Protein AF-A0A0S7WFP8-F1 (afdb_monomer_lite)

Radius of gyration: 19.01 Å; chains: 1; bounding box: 48×44×51 Å

Sequence (215 aa):
SHGGGEHRHRIIVAKDSAIRSPTDLVGSRLAVKKGTSTYGGLLAWARSVHLDLSKVKVTEMRPEDMGDALISGAVDAIVASEPTPSVVEQRGGRQLATLGGLDNNYPILLVARNEFIAAHPEVATAFLRAMRRAAQFIQEHPEQAAEVVAAKTGLSTDVATRAMAHHYYSLQLDETTRASLDGIADFLVAQDMLDAVPDFSRLIDDSFLRHGSNS

Structure (mmCIF, N/CA/C/O backbone):
data_AF-A0A0S7WFP8-F1
#
_entry.id   AF-A0A0S7WFP8-F1
#
loop_
_atom_site.group_PDB
_atom_site.id
_atom_site.type_symbol
_atom_site.label_atom_id
_atom_site.label_alt_id
_atom_site.label_comp_id
_atom_site.label_asym_id
_atom_site.label_entity_id
_atom_site.label_seq_id
_atom_site.pdbx_PDB_ins_code
_atom_site.Cartn_x
_atom_site.Cartn_y
_atom_site.Cartn_z
_atom_site.occupancy
_atom_site.B_iso_or_equiv
_atom_site.auth_seq_id
_atom_site.auth_comp_id
_atom_site.auth_asym_id
_atom_site.auth_atom_id
_atom_site.pdbx_PDB_model_num
ATOM 1 N N . SER A 1 1 ? 11.099 -1.468 -9.178 1.00 87.50 1 SER A N 1
ATOM 2 C CA . SER A 1 1 ? 9.968 -0.673 -8.671 1.00 87.50 1 SER A CA 1
ATOM 3 C C . SER A 1 1 ? 9.938 0.675 -9.376 1.00 87.50 1 SER A C 1
ATOM 5 O O . SER A 1 1 ? 11.002 1.172 -9.731 1.00 87.50 1 SER A O 1
ATOM 7 N N . HIS A 1 2 ? 8.758 1.241 -9.629 1.00 90.44 2 HIS A N 1
ATOM 8 C CA . HIS A 1 2 ? 8.609 2.626 -10.107 1.00 90.44 2 HIS A CA 1
ATOM 9 C C . HIS A 1 2 ? 7.967 3.559 -9.064 1.00 90.44 2 HIS A C 1
ATOM 11 O O . HIS A 1 2 ? 7.700 4.730 -9.343 1.00 90.44 2 HIS A O 1
ATOM 17 N N . GLY A 1 3 ? 7.681 3.034 -7.876 1.00 91.88 3 GLY A N 1
ATOM 18 C CA . GLY A 1 3 ? 7.057 3.765 -6.788 1.00 91.88 3 GLY A CA 1
ATOM 19 C C . GLY A 1 3 ? 6.596 2.825 -5.686 1.00 91.88 3 GLY A C 1
ATOM 20 O O . GLY A 1 3 ? 6.731 1.610 -5.786 1.00 91.88 3 GLY A O 1
ATOM 21 N N . GLY A 1 4 ? 6.030 3.383 -4.635 1.00 92.88 4 GLY A N 1
ATOM 22 C CA . GLY A 1 4 ? 5.577 2.641 -3.464 1.00 92.88 4 GLY A CA 1
ATOM 23 C C . GLY A 1 4 ? 5.288 3.623 -2.346 1.00 92.88 4 GLY A C 1
ATOM 24 O O . GLY A 1 4 ? 5.063 4.797 -2.620 1.00 92.88 4 GLY A O 1
ATOM 25 N N . GLY A 1 5 ? 5.298 3.176 -1.100 1.00 94.06 5 GLY A N 1
ATOM 26 C CA . GLY A 1 5 ? 5.171 4.066 0.049 1.00 94.06 5 GLY A CA 1
ATOM 27 C C . GLY A 1 5 ? 4.760 3.304 1.292 1.00 94.06 5 GLY A C 1
ATOM 28 O O . GLY A 1 5 ? 3.686 2.714 1.326 1.00 94.06 5 GLY A O 1
ATOM 29 N N . GLU A 1 6 ? 5.582 3.349 2.334 1.00 93.12 6 GLU A N 1
ATOM 30 C CA . GLU A 1 6 ? 5.307 2.646 3.593 1.00 93.12 6 GLU A CA 1
ATOM 31 C C . GLU A 1 6 ? 4.008 3.117 4.256 1.00 93.12 6 GLU A C 1
ATOM 33 O O . GLU A 1 6 ? 3.268 2.330 4.838 1.00 93.12 6 GLU A O 1
ATOM 38 N N . HIS A 1 7 ? 3.676 4.400 4.109 1.00 95.62 7 HIS A N 1
ATOM 39 C CA . HIS A 1 7 ? 2.513 5.007 4.757 1.00 95.62 7 HIS A CA 1
ATOM 40 C C . HIS A 1 7 ? 1.255 5.045 3.884 1.00 95.62 7 HIS A C 1
ATOM 42 O O . HIS A 1 7 ? 0.246 5.609 4.303 1.00 95.62 7 HIS A O 1
ATOM 48 N N . ARG A 1 8 ? 1.278 4.451 2.683 1.00 95.75 8 ARG A N 1
ATOM 49 C CA . ARG A 1 8 ? 0.131 4.493 1.760 1.00 95.75 8 ARG A CA 1
ATOM 50 C C . ARG A 1 8 ? -1.014 3.568 2.160 1.00 95.75 8 ARG A C 1
ATOM 52 O O . ARG A 1 8 ? -2.135 3.750 1.697 1.00 95.75 8 ARG A O 1
ATOM 59 N N . HIS A 1 9 ? -0.728 2.543 2.961 1.00 97.88 9 HIS A N 1
ATOM 60 C CA . HIS A 1 9 ? -1.729 1.632 3.499 1.00 97.88 9 HIS A CA 1
ATOM 61 C C . HIS A 1 9 ? -2.078 2.068 4.916 1.00 97.88 9 HIS A C 1
ATOM 63 O O . HIS A 1 9 ? -1.192 2.216 5.761 1.00 97.88 9 HIS A O 1
ATOM 69 N N . ARG A 1 10 ? -3.361 2.316 5.175 1.00 98.31 10 ARG A N 1
ATOM 70 C CA . ARG A 1 10 ? -3.801 2.992 6.398 1.00 98.31 10 ARG A CA 1
ATOM 71 C C . ARG A 1 10 ? -5.067 2.372 6.962 1.00 98.31 10 ARG A C 1
ATOM 73 O O . ARG A 1 10 ? -5.909 1.872 6.214 1.00 98.31 10 ARG A O 1
ATOM 80 N N . ILE A 1 11 ? -5.183 2.436 8.286 1.00 98.75 11 ILE A N 1
ATOM 81 C CA . ILE A 1 11 ? -6.396 2.098 9.028 1.00 98.75 11 ILE A CA 1
ATOM 82 C C . ILE A 1 11 ? -7.129 3.400 9.324 1.00 98.75 11 ILE A C 1
ATOM 84 O O . ILE A 1 11 ? -6.588 4.268 10.015 1.00 98.75 11 ILE A O 1
ATOM 88 N N . ILE A 1 12 ? -8.348 3.534 8.812 1.00 98.75 12 ILE A N 1
ATOM 89 C CA . ILE A 1 12 ? -9.192 4.718 8.994 1.00 98.75 12 ILE A CA 1
ATOM 90 C C . ILE A 1 12 ? -10.425 4.335 9.812 1.00 98.75 12 ILE A C 1
ATOM 92 O O . ILE A 1 12 ? -11.035 3.291 9.584 1.00 98.75 12 ILE A O 1
ATOM 96 N N . VAL A 1 13 ? -10.795 5.192 10.757 1.00 98.75 13 VAL A N 1
ATOM 97 C CA . VAL A 1 13 ? -12.014 5.094 11.572 1.00 98.75 13 VAL A CA 1
ATOM 98 C C . VAL A 1 13 ? -12.888 6.328 11.349 1.00 98.75 13 VAL A C 1
ATOM 100 O O . VAL A 1 13 ? -12.424 7.337 10.814 1.00 98.75 13 VAL A O 1
ATOM 103 N N . ALA A 1 14 ? -14.157 6.281 11.753 1.00 96.94 14 ALA A N 1
ATOM 104 C CA . ALA A 1 14 ? -15.009 7.469 11.728 1.00 96.94 14 ALA A CA 1
ATOM 105 C C . ALA A 1 14 ? -14.438 8.589 12.627 1.00 96.94 14 ALA A C 1
ATOM 107 O O . ALA A 1 14 ? -13.789 8.303 13.641 1.00 96.94 14 ALA A O 1
ATOM 108 N N . LYS A 1 15 ? -14.709 9.858 12.283 1.00 93.88 15 LYS A N 1
ATOM 109 C CA . LYS A 1 15 ? -14.205 11.060 12.984 1.00 93.88 15 LYS A CA 1
ATOM 110 C C . LYS A 1 15 ? -14.260 10.933 14.507 1.00 93.88 15 LYS A C 1
ATOM 112 O O . LYS A 1 15 ? -13.240 11.012 15.203 1.00 93.88 15 LYS A O 1
ATOM 117 N N . ASP A 1 16 ? -15.469 10.652 14.980 1.00 93.12 16 ASP A N 1
ATOM 118 C CA . ASP A 1 16 ? -15.856 10.650 16.387 1.00 93.12 16 ASP A CA 1
ATOM 119 C C . ASP A 1 16 ? -15.823 9.239 16.987 1.00 93.12 16 ASP A C 1
ATOM 121 O O . ASP A 1 16 ? -16.318 9.012 18.087 1.00 93.12 16 ASP A O 1
ATOM 125 N N . SER A 1 17 ? -15.198 8.283 16.287 1.00 97.19 17 SER A N 1
ATOM 126 C CA . SER A 1 17 ? -15.031 6.920 16.785 1.00 97.19 17 SER A CA 1
ATOM 127 C C . SER A 1 17 ? -14.308 6.908 18.135 1.00 97.19 17 SER A C 1
ATOM 129 O O . SER A 1 17 ? -13.321 7.631 18.347 1.00 97.19 17 SER A O 1
ATOM 131 N N . ALA A 1 18 ? -14.789 6.045 19.030 1.00 97.12 18 ALA A N 1
ATOM 132 C CA . ALA A 1 18 ? -14.145 5.737 20.302 1.00 97.12 18 ALA A CA 1
ATOM 133 C C . ALA A 1 18 ? -12.847 4.926 20.124 1.00 97.12 18 ALA A C 1
ATOM 135 O O . ALA A 1 18 ? -12.047 4.866 21.049 1.00 97.12 18 ALA A O 1
ATOM 136 N N . ILE A 1 19 ? -12.602 4.360 18.936 1.00 98.56 19 ILE A N 1
ATOM 137 C CA . ILE A 1 19 ? -11.377 3.621 18.609 1.00 98.56 19 ILE A CA 1
ATOM 138 C C . ILE A 1 19 ? -10.220 4.620 18.474 1.00 98.56 19 ILE A C 1
ATOM 140 O O . ILE A 1 19 ? -10.189 5.456 17.555 1.00 98.56 19 ILE A O 1
ATOM 144 N N . ARG A 1 20 ? -9.270 4.562 19.410 1.00 97.94 20 ARG A N 1
ATOM 145 C CA . ARG A 1 20 ? -8.113 5.473 19.491 1.00 97.94 20 ARG A CA 1
ATOM 146 C C . ARG A 1 20 ? -6.778 4.735 19.507 1.00 97.94 20 ARG A C 1
ATOM 148 O O . ARG A 1 20 ? -5.752 5.366 19.283 1.00 97.94 20 ARG A O 1
ATOM 155 N N . SER A 1 21 ? -6.795 3.425 19.715 1.00 97.75 21 SER A N 1
ATOM 156 C CA . SER A 1 21 ? -5.618 2.567 19.793 1.00 97.75 21 SER A CA 1
ATOM 157 C C . SER A 1 21 ? -5.847 1.219 19.089 1.00 97.75 21 SER A C 1
ATOM 159 O O . SER A 1 21 ? -6.995 0.854 18.821 1.00 97.75 21 SER A O 1
ATOM 161 N N . PRO A 1 22 ? -4.782 0.444 18.799 1.00 97.44 22 PRO A N 1
ATOM 162 C CA . PRO A 1 22 ? -4.919 -0.895 18.224 1.00 97.44 22 PRO A CA 1
ATOM 163 C C . PRO A 1 22 ? -5.794 -1.833 19.063 1.00 97.44 22 PRO A C 1
ATOM 165 O O . PRO A 1 22 ? -6.571 -2.603 18.507 1.00 97.44 22 PRO A O 1
ATOM 168 N N . THR A 1 23 ? -5.715 -1.751 20.394 1.00 97.38 23 THR A N 1
ATOM 169 C CA . THR A 1 23 ? -6.495 -2.603 21.305 1.00 97.38 23 THR A CA 1
ATOM 170 C C . THR A 1 23 ? -7.998 -2.356 21.214 1.00 97.38 23 THR A C 1
ATOM 172 O O . THR A 1 23 ? -8.772 -3.292 21.400 1.00 97.38 23 THR A O 1
ATOM 175 N N . ASP A 1 24 ? -8.421 -1.143 20.846 1.00 98.44 24 ASP A N 1
ATOM 176 C CA . ASP A 1 24 ? -9.842 -0.802 20.682 1.00 98.44 24 ASP A CA 1
ATOM 177 C C . ASP A 1 24 ? -10.472 -1.472 19.445 1.00 98.44 24 ASP A C 1
ATOM 179 O O . ASP A 1 24 ? -11.692 -1.482 19.281 1.00 98.44 24 ASP A O 1
ATOM 183 N N . LEU A 1 25 ? -9.661 -2.060 18.556 1.00 98.50 25 LEU A N 1
ATOM 184 C CA . LEU A 1 25 ? -10.164 -2.834 17.419 1.00 98.50 25 LEU A CA 1
ATOM 185 C C . LEU A 1 25 ? -10.735 -4.195 17.841 1.00 98.50 25 LEU A C 1
ATOM 187 O O . LEU A 1 25 ? -11.491 -4.795 17.077 1.00 98.50 25 LEU A O 1
ATOM 191 N N . VAL A 1 26 ? -10.416 -4.689 19.040 1.00 98.38 26 VAL A N 1
ATOM 192 C CA . VAL A 1 26 ? -10.965 -5.950 19.557 1.00 98.38 26 VAL A CA 1
ATOM 193 C C . VAL A 1 26 ? -12.494 -5.861 19.636 1.00 98.38 26 VAL A C 1
ATOM 195 O O . VAL A 1 26 ? -13.054 -4.962 20.253 1.00 98.38 26 VAL A O 1
ATOM 198 N N . GLY A 1 27 ? -13.183 -6.799 18.987 1.00 98.00 27 GLY A N 1
ATOM 199 C CA . GLY A 1 27 ? -14.643 -6.846 18.868 1.00 98.00 27 GLY A CA 1
ATOM 200 C C . GLY A 1 27 ? -15.236 -5.954 17.769 1.00 98.00 27 GLY A C 1
ATOM 201 O O . GLY A 1 27 ? -16.398 -6.158 17.399 1.00 98.00 27 GLY A O 1
ATOM 202 N N . SER A 1 28 ? -14.449 -5.024 17.218 1.00 98.44 28 SER A N 1
ATOM 203 C CA . SER A 1 28 ? -14.863 -4.084 16.171 1.00 98.44 28 SER A CA 1
ATOM 204 C C . SER A 1 28 ? -14.982 -4.756 14.798 1.00 98.44 28 SER A C 1
ATOM 206 O O . SER A 1 28 ? -14.351 -5.783 14.528 1.00 98.44 28 SER A O 1
ATOM 208 N N . ARG A 1 29 ? -15.796 -4.176 13.910 1.00 98.62 29 ARG A N 1
ATOM 209 C CA . ARG A 1 29 ? -15.948 -4.578 12.503 1.00 98.62 29 ARG A CA 1
ATOM 210 C C . ARG A 1 29 ? -14.934 -3.831 11.649 1.00 98.62 29 ARG A C 1
ATOM 212 O O . ARG A 1 29 ? -14.985 -2.606 11.561 1.00 98.62 29 ARG A O 1
ATOM 219 N N . LEU A 1 30 ? -14.038 -4.563 11.004 1.00 98.75 30 LEU A N 1
ATOM 220 C CA . LEU A 1 30 ? -12.949 -4.002 10.211 1.00 98.75 30 LEU A CA 1
ATOM 221 C C . LEU A 1 30 ? -13.063 -4.471 8.757 1.00 98.75 30 LEU A C 1
ATOM 223 O O . LEU A 1 30 ? -13.005 -5.668 8.490 1.00 98.75 30 LEU A O 1
ATOM 227 N N . ALA A 1 31 ? -13.228 -3.542 7.817 1.00 98.62 31 ALA A N 1
ATOM 228 C CA . ALA A 1 31 ? -13.278 -3.852 6.389 1.00 98.62 31 ALA A CA 1
ATOM 229 C C . ALA A 1 31 ? -11.884 -3.838 5.755 1.00 98.62 31 ALA A C 1
ATOM 231 O O . ALA A 1 31 ? -11.107 -2.909 5.967 1.00 98.62 31 ALA A O 1
ATOM 232 N N . VAL A 1 32 ? -11.582 -4.832 4.923 1.00 98.56 32 VAL A N 1
ATOM 233 C CA . VAL A 1 32 ? -10.346 -4.894 4.125 1.00 98.56 32 VAL A CA 1
ATOM 234 C C . VAL A 1 32 ? -10.571 -5.762 2.885 1.00 98.56 32 VAL A C 1
ATOM 236 O O . VAL A 1 32 ? -11.364 -6.698 2.920 1.00 98.56 32 VAL A O 1
ATOM 239 N N . LYS A 1 33 ? -9.866 -5.502 1.780 1.00 97.38 33 LYS A N 1
ATOM 240 C CA . LYS A 1 33 ? -9.874 -6.399 0.614 1.00 97.38 33 LYS A CA 1
ATOM 241 C C . LYS A 1 33 ? -8.827 -7.498 0.802 1.00 97.38 33 LYS A C 1
ATOM 243 O O . LYS A 1 33 ? -7.630 -7.197 0.802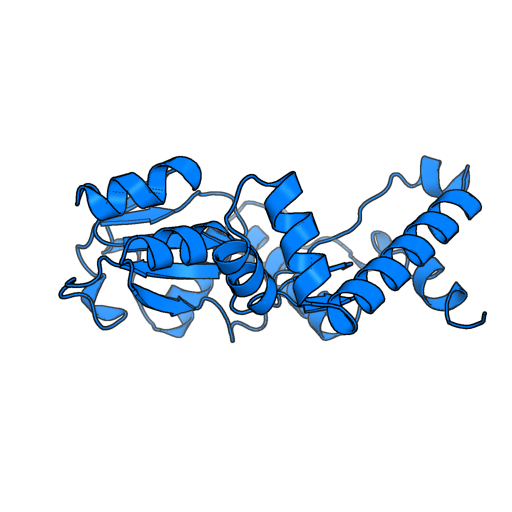 1.00 97.38 33 LYS A O 1
ATOM 248 N N . LYS A 1 34 ? -9.254 -8.754 0.949 1.00 91.62 34 LYS A N 1
ATOM 249 C CA . LYS A 1 34 ? -8.345 -9.905 1.095 1.00 91.62 34 LYS A CA 1
ATOM 250 C C . LYS A 1 34 ? -7.546 -10.153 -0.191 1.00 91.62 34 LYS A C 1
ATOM 252 O O . LYS A 1 34 ? -7.907 -9.670 -1.262 1.00 91.62 34 LYS A O 1
ATOM 257 N N . GLY A 1 35 ? -6.418 -10.854 -0.069 1.00 86.81 35 GLY A N 1
ATOM 258 C CA . GLY A 1 35 ? -5.527 -11.143 -1.203 1.00 86.81 35 GLY A CA 1
ATOM 259 C C . GLY A 1 35 ? -4.816 -9.914 -1.788 1.00 86.81 35 GLY A C 1
ATOM 260 O O . GLY A 1 35 ? -4.366 -9.948 -2.928 1.00 86.81 35 GLY A O 1
ATOM 261 N N . THR A 1 36 ? -4.734 -8.811 -1.038 1.00 91.00 36 THR A N 1
ATOM 262 C CA . THR A 1 36 ? -4.036 -7.583 -1.453 1.00 91.00 36 THR A CA 1
ATOM 263 C C . THR A 1 36 ? -2.824 -7.307 -0.571 1.00 91.00 36 THR A C 1
ATOM 265 O O . THR A 1 36 ? -2.759 -7.781 0.566 1.00 91.00 36 THR A O 1
ATOM 268 N N . SER A 1 37 ? -1.900 -6.465 -1.046 1.00 91.62 37 SER A N 1
ATOM 269 C CA . SER A 1 37 ? -0.788 -5.965 -0.226 1.00 91.62 37 SER A CA 1
ATOM 270 C C . SER A 1 37 ? -1.270 -5.269 1.052 1.00 91.62 37 SER A C 1
ATOM 272 O O . SER A 1 37 ? -0.645 -5.418 2.095 1.00 91.62 37 SER A O 1
ATOM 274 N N . THR A 1 38 ? -2.426 -4.595 1.011 1.00 95.62 38 THR A N 1
ATOM 275 C CA . THR A 1 38 ? -3.077 -4.012 2.194 1.00 95.62 38 THR A CA 1
ATOM 276 C C . THR A 1 38 ? -3.426 -5.070 3.240 1.00 95.62 38 THR A C 1
ATOM 278 O O . THR A 1 38 ? -3.216 -4.847 4.429 1.00 95.62 38 THR A O 1
ATOM 281 N N . TYR A 1 39 ? -3.961 -6.220 2.820 1.00 94.94 39 TYR A N 1
ATOM 282 C CA . TYR A 1 39 ? -4.299 -7.298 3.749 1.00 94.94 39 TYR A CA 1
ATOM 283 C C . TYR A 1 39 ? -3.043 -7.936 4.349 1.00 94.94 39 TYR A C 1
ATOM 285 O O . TYR A 1 39 ? -2.991 -8.153 5.556 1.00 94.94 39 TYR A O 1
ATOM 293 N N . GLY A 1 40 ? -2.000 -8.149 3.540 1.00 92.19 40 GLY A N 1
ATOM 294 C CA . GLY A 1 40 ? -0.702 -8.598 4.051 1.00 92.19 40 GLY A CA 1
ATOM 295 C C . GLY A 1 40 ? -0.095 -7.615 5.057 1.00 92.19 40 GLY A C 1
ATOM 296 O O . GLY A 1 40 ? 0.318 -8.015 6.145 1.00 92.19 40 GLY A O 1
ATOM 297 N N . GLY A 1 41 ? -0.148 -6.318 4.744 1.00 94.81 41 GLY A N 1
ATOM 298 C CA . GLY A 1 41 ? 0.261 -5.240 5.644 1.00 94.81 41 GLY A CA 1
ATOM 299 C C . GLY A 1 41 ? -0.536 -5.214 6.948 1.00 94.81 41 GLY A C 1
ATOM 300 O O . GLY A 1 41 ? 0.041 -5.001 8.008 1.00 94.81 41 GLY A O 1
ATOM 301 N N . LEU A 1 42 ? -1.843 -5.502 6.909 1.00 96.94 42 LEU A N 1
ATOM 302 C CA . LEU A 1 42 ? -2.681 -5.586 8.110 1.00 96.94 42 LEU A CA 1
ATOM 303 C C . LEU A 1 42 ? -2.242 -6.739 9.019 1.00 96.94 42 LEU A C 1
ATOM 305 O O . LEU A 1 42 ? -2.157 -6.563 10.232 1.00 96.94 42 LEU A O 1
ATOM 309 N N . LEU A 1 43 ? -1.951 -7.906 8.439 1.00 94.56 43 LEU A N 1
ATOM 310 C CA . 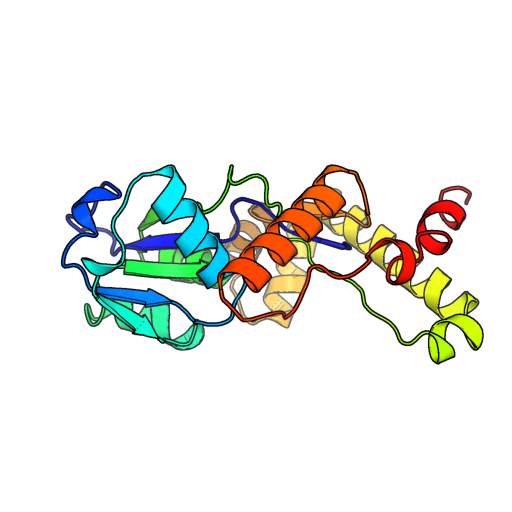LEU A 1 43 ? -1.471 -9.070 9.186 1.00 94.56 43 LEU A CA 1
ATOM 311 C C . LEU A 1 43 ? -0.094 -8.801 9.813 1.00 94.56 43 LEU A C 1
ATOM 313 O O . LEU A 1 43 ? 0.126 -9.138 10.976 1.00 94.56 43 LEU A O 1
ATOM 317 N N . ALA A 1 44 ? 0.817 -8.162 9.076 1.00 93.19 44 ALA A N 1
ATOM 318 C CA . ALA A 1 44 ? 2.131 -7.769 9.586 1.00 93.19 44 ALA A CA 1
ATOM 319 C C . ALA A 1 44 ? 2.036 -6.708 10.696 1.00 93.19 44 ALA A C 1
ATOM 321 O O . ALA A 1 44 ? 2.642 -6.875 11.754 1.00 93.19 44 ALA A O 1
ATOM 322 N N . TRP A 1 45 ? 1.219 -5.673 10.496 1.00 97.06 45 TRP A N 1
ATOM 323 C CA . TRP A 1 45 ? 0.969 -4.629 11.488 1.00 97.06 45 TRP A CA 1
ATOM 324 C C . TRP A 1 45 ? 0.353 -5.189 12.770 1.00 97.06 45 TRP A C 1
ATOM 326 O O . TRP A 1 45 ? 0.802 -4.869 13.864 1.00 97.06 45 TRP A O 1
ATOM 336 N N . ALA A 1 46 ? -0.641 -6.073 12.660 1.00 97.25 46 ALA A N 1
ATOM 337 C CA . ALA A 1 46 ? -1.262 -6.672 13.835 1.00 97.25 46 ALA A CA 1
ATOM 338 C C . ALA A 1 46 ? -0.258 -7.484 14.664 1.00 97.25 46 ALA A C 1
ATOM 340 O O . ALA A 1 46 ? -0.267 -7.393 15.890 1.00 97.25 46 ALA A O 1
ATOM 341 N N . ARG A 1 47 ? 0.652 -8.220 14.010 1.00 94.62 47 ARG A N 1
ATOM 342 C CA . ARG A 1 47 ? 1.749 -8.912 14.702 1.00 94.62 47 ARG A CA 1
ATOM 343 C C . ARG A 1 47 ? 2.688 -7.937 15.411 1.00 94.62 47 ARG A C 1
ATOM 345 O O . ARG A 1 47 ? 3.027 -8.194 16.563 1.00 94.62 47 ARG A O 1
ATOM 352 N N . SER A 1 48 ? 3.082 -6.839 14.760 1.00 95.56 48 SER A N 1
ATOM 353 C CA . SER A 1 48 ? 4.033 -5.876 15.339 1.00 95.56 48 SER A CA 1
ATOM 354 C C . SER A 1 48 ? 3.476 -5.134 16.556 1.00 95.56 48 SER A C 1
ATOM 356 O O . SER A 1 48 ? 4.239 -4.768 17.445 1.00 95.56 48 SER A O 1
ATOM 358 N N . VAL A 1 49 ? 2.152 -4.964 16.637 1.00 97.19 49 VAL A N 1
ATOM 359 C CA . VAL A 1 49 ? 1.470 -4.342 17.787 1.00 97.19 49 VAL A CA 1
ATOM 360 C C . VAL A 1 49 ? 0.812 -5.354 18.734 1.00 97.19 49 VAL A C 1
ATOM 362 O O . VAL A 1 49 ? 0.049 -4.962 19.615 1.00 97.19 49 VAL A O 1
ATOM 365 N N . HIS A 1 50 ? 1.085 -6.652 18.559 1.00 96.75 50 HIS A N 1
ATOM 366 C CA . HIS A 1 50 ? 0.510 -7.752 19.347 1.00 96.75 50 HIS A CA 1
ATOM 367 C C . HIS A 1 50 ? -1.034 -7.780 19.388 1.00 96.75 50 HIS A C 1
ATOM 369 O O . HIS A 1 50 ? -1.636 -8.223 20.369 1.00 96.75 50 HIS A O 1
ATOM 375 N N . LEU A 1 51 ? -1.691 -7.326 18.317 1.00 97.88 51 LEU A N 1
ATOM 376 C CA . LEU A 1 51 ? -3.140 -7.403 18.161 1.00 97.88 51 LEU A CA 1
ATOM 377 C C . LEU A 1 51 ? -3.557 -8.789 17.658 1.00 97.88 51 LEU A C 1
ATOM 379 O O . LEU A 1 51 ? -3.198 -9.216 16.561 1.00 97.88 51 LEU A O 1
ATOM 383 N N . ASP A 1 52 ? -4.400 -9.461 18.435 1.00 96.56 52 ASP A N 1
ATOM 384 C CA . ASP A 1 52 ? -5.043 -10.707 18.028 1.00 96.56 52 ASP A CA 1
ATOM 385 C C . ASP A 1 52 ? -6.213 -10.425 17.069 1.00 96.56 52 ASP A C 1
ATOM 387 O O . ASP A 1 52 ? -7.343 -10.157 17.489 1.00 96.56 52 ASP A O 1
ATOM 391 N N . LEU A 1 53 ? -5.938 -10.490 15.762 1.00 95.62 53 LEU A N 1
ATOM 392 C CA . LEU A 1 53 ? -6.943 -10.263 14.717 1.00 95.62 53 LEU A CA 1
ATOM 393 C C . LEU A 1 53 ? -8.096 -11.270 14.737 1.00 95.62 53 LEU A C 1
ATOM 395 O O . LEU A 1 53 ? -9.152 -10.955 14.193 1.00 95.62 53 LEU A O 1
ATOM 399 N N . SER A 1 54 ? -7.958 -12.434 15.385 1.00 96.62 54 SER A N 1
ATOM 400 C CA . SER A 1 54 ? -9.078 -13.378 15.526 1.00 96.62 54 SER A CA 1
ATOM 401 C C . SER A 1 54 ? -10.214 -12.811 16.385 1.00 96.62 54 SER A C 1
ATOM 403 O O . SER A 1 54 ? -11.366 -13.230 16.262 1.00 96.62 54 SER A O 1
ATOM 405 N N . LYS A 1 55 ? -9.909 -11.808 17.218 1.00 98.00 55 LYS A N 1
ATOM 406 C CA . LYS A 1 55 ? -10.886 -11.083 18.034 1.00 98.00 55 LYS A CA 1
ATOM 407 C C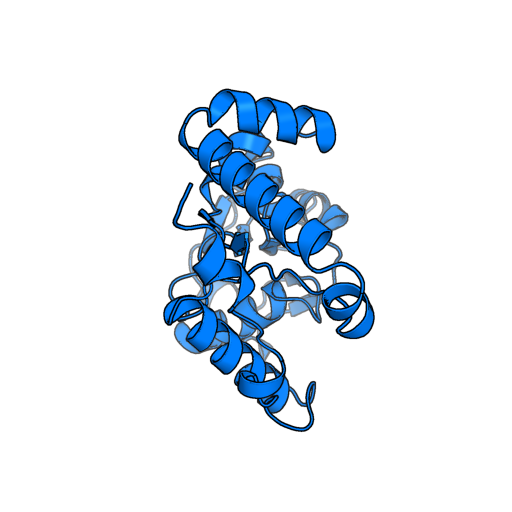 . LYS A 1 55 ? -11.478 -9.867 17.320 1.00 98.00 55 LYS A C 1
ATOM 409 O O . LYS A 1 55 ? -12.321 -9.190 17.901 1.00 98.00 55 LYS A O 1
ATOM 414 N N . VAL A 1 56 ? -11.062 -9.573 16.089 1.00 98.50 56 VAL A N 1
ATOM 415 C CA . VAL A 1 56 ? -11.598 -8.491 15.252 1.00 98.50 56 VAL A CA 1
ATOM 416 C C . VAL A 1 56 ? -12.525 -9.101 14.202 1.00 98.50 56 VAL A C 1
ATOM 418 O O . VAL A 1 56 ? -12.196 -10.103 13.567 1.00 98.50 56 VAL A O 1
ATOM 421 N N . LYS A 1 57 ? -13.698 -8.505 13.976 1.00 98.31 57 LYS A N 1
ATOM 422 C CA . LYS A 1 57 ? -14.642 -8.976 12.952 1.00 98.31 57 LYS A CA 1
ATOM 423 C C . LYS A 1 57 ? -14.205 -8.451 11.584 1.00 98.31 57 LYS A C 1
ATOM 425 O O . LYS A 1 57 ? -14.653 -7.391 11.152 1.00 98.31 57 LYS A O 1
ATOM 430 N N . VAL A 1 58 ? -13.294 -9.169 10.928 1.00 98.00 58 VAL A N 1
ATOM 431 C CA . VAL A 1 58 ? -12.753 -8.778 9.618 1.00 98.00 58 VAL A CA 1
ATOM 432 C C . VAL A 1 58 ? -13.729 -9.138 8.493 1.00 98.00 58 VAL A C 1
ATOM 434 O O . VAL A 1 58 ? -13.991 -10.316 8.243 1.00 98.00 58 VAL A O 1
ATOM 437 N N . THR A 1 59 ? -14.216 -8.126 7.776 1.00 95.94 59 THR A N 1
ATOM 438 C CA . THR A 1 59 ? -15.128 -8.264 6.632 1.00 95.94 59 THR A CA 1
ATOM 439 C C . THR A 1 59 ? -14.388 -7.984 5.331 1.00 95.94 59 THR A C 1
ATOM 441 O O . THR A 1 59 ? -13.697 -6.973 5.199 1.00 95.94 59 THR A O 1
ATOM 444 N N . GLU A 1 60 ? -14.550 -8.868 4.347 1.00 97.25 60 GLU A N 1
ATOM 445 C CA . GLU A 1 60 ? -14.030 -8.621 3.007 1.00 97.25 60 GLU A CA 1
ATOM 446 C C . GLU A 1 60 ? -14.883 -7.576 2.284 1.00 97.25 60 GLU A C 1
ATOM 448 O O . GLU A 1 60 ? -16.100 -7.719 2.184 1.00 97.25 60 GLU A O 1
ATOM 453 N N . MET A 1 61 ? -14.246 -6.514 1.796 1.00 98.25 61 MET A N 1
ATOM 454 C CA . MET A 1 61 ? -14.931 -5.398 1.146 1.00 98.25 61 MET A CA 1
ATOM 455 C C . MET A 1 61 ? -14.042 -4.782 0.073 1.00 98.25 61 MET A C 1
ATOM 457 O O . MET A 1 61 ? -12.815 -4.770 0.210 1.00 98.25 61 MET A O 1
ATOM 461 N N . ARG A 1 62 ? -14.643 -4.271 -1.002 1.00 97.38 62 ARG A N 1
ATOM 462 C CA . ARG A 1 62 ? -13.892 -3.570 -2.044 1.00 97.38 62 ARG A CA 1
ATOM 463 C C . ARG A 1 62 ? -13.634 -2.115 -1.623 1.00 97.38 62 ARG A C 1
ATOM 465 O O . ARG A 1 62 ? -14.485 -1.540 -0.949 1.00 97.38 62 ARG A O 1
ATOM 472 N N . PRO A 1 63 ? -12.481 -1.515 -1.975 1.00 96.12 63 PRO A N 1
ATOM 473 C CA . PRO A 1 63 ? -12.137 -0.155 -1.553 1.00 96.12 63 PRO A CA 1
ATOM 474 C C . PRO A 1 63 ? -13.190 0.903 -1.900 1.00 96.12 63 PRO A C 1
ATOM 476 O O . PRO A 1 63 ? -13.415 1.812 -1.105 1.00 96.12 63 PRO A O 1
ATOM 479 N N . GLU A 1 64 ? -13.863 0.758 -3.042 1.00 94.94 64 GLU A N 1
ATOM 480 C CA . GLU A 1 64 ? -14.937 1.647 -3.489 1.00 94.94 64 GLU A CA 1
ATOM 481 C C . GLU A 1 64 ? -16.128 1.706 -2.516 1.00 94.94 64 GLU A C 1
ATOM 483 O O . GLU A 1 64 ? -16.729 2.766 -2.365 1.00 94.94 64 GLU A O 1
ATOM 488 N N . ASP A 1 65 ? -16.404 0.621 -1.786 1.00 97.44 65 ASP A N 1
ATOM 489 C CA . ASP A 1 65 ? -17.530 0.522 -0.848 1.00 97.44 65 ASP A CA 1
ATOM 490 C C . ASP A 1 65 ? -17.142 0.931 0.588 1.00 97.44 65 ASP A C 1
ATOM 492 O O . ASP A 1 65 ? -17.995 1.239 1.425 1.00 97.44 65 ASP A O 1
ATOM 496 N N . MET A 1 66 ? -15.840 0.937 0.901 1.00 98.06 66 MET A N 1
ATOM 497 C CA . MET A 1 66 ? -15.326 1.101 2.268 1.00 98.06 66 MET A CA 1
ATOM 498 C C . MET A 1 66 ? -15.670 2.456 2.888 1.00 98.06 66 MET A C 1
ATOM 500 O O . MET A 1 66 ? -15.998 2.526 4.073 1.00 98.06 66 MET A O 1
ATOM 504 N N . GLY A 1 67 ? -15.595 3.535 2.105 1.00 95.69 67 GLY A N 1
ATOM 505 C CA . GLY A 1 67 ? -15.898 4.877 2.603 1.00 95.69 67 GLY A CA 1
ATOM 506 C C . GLY A 1 67 ? -17.353 5.012 3.045 1.00 95.69 67 GLY A C 1
ATOM 507 O O . GLY A 1 67 ? -17.620 5.496 4.145 1.00 95.69 67 GLY A O 1
ATOM 508 N N . ASP A 1 68 ? -18.284 4.529 2.222 1.00 95.81 68 ASP A N 1
ATOM 509 C CA . ASP A 1 68 ? -19.715 4.565 2.531 1.00 95.81 68 ASP A CA 1
ATOM 510 C C . ASP A 1 68 ? -20.054 3.655 3.710 1.00 95.81 68 ASP A C 1
ATOM 512 O O . ASP A 1 68 ? -20.774 4.078 4.615 1.00 95.81 68 ASP A O 1
ATOM 516 N N . ALA A 1 69 ? -19.468 2.455 3.762 1.00 97.81 69 ALA A N 1
ATOM 517 C CA . ALA A 1 69 ? -19.659 1.528 4.872 1.00 97.81 69 ALA A CA 1
ATOM 518 C C . ALA A 1 69 ? -19.156 2.086 6.214 1.00 97.81 69 ALA A C 1
ATOM 520 O O . ALA A 1 69 ? -19.771 1.836 7.255 1.00 97.81 69 ALA A O 1
ATOM 521 N N . LEU A 1 70 ? -18.053 2.843 6.212 1.00 97.94 70 LEU A N 1
ATOM 522 C CA . LEU A 1 70 ? -17.550 3.500 7.418 1.00 97.94 70 LEU A CA 1
ATOM 523 C C . LEU A 1 70 ? -18.484 4.628 7.867 1.00 97.94 70 LEU A C 1
ATOM 525 O O . LEU A 1 70 ? -18.804 4.739 9.048 1.00 97.94 70 LEU A O 1
ATOM 529 N N . ILE A 1 71 ? -18.940 5.458 6.926 1.00 93.62 71 ILE A N 1
ATOM 530 C CA . ILE A 1 71 ? -19.793 6.621 7.213 1.00 93.62 71 ILE A CA 1
ATOM 531 C C . ILE A 1 71 ? -21.186 6.196 7.673 1.00 93.62 71 ILE A C 1
ATOM 533 O O . ILE A 1 71 ? -21.744 6.814 8.577 1.00 93.62 71 ILE A O 1
ATOM 537 N N . SER A 1 72 ? -21.737 5.126 7.101 1.00 94.69 72 SER A N 1
ATOM 538 C CA . SER A 1 72 ? -23.028 4.578 7.521 1.00 94.69 72 SER A CA 1
ATOM 539 C C . SER A 1 72 ? -22.953 3.795 8.838 1.00 94.69 72 SER A C 1
ATOM 541 O O . SER A 1 72 ? -23.982 3.330 9.324 1.00 94.69 72 SER A O 1
ATOM 543 N N . GLY A 1 73 ? -21.751 3.566 9.381 1.00 95.62 73 GLY A N 1
ATOM 544 C CA . GLY A 1 73 ? -21.536 2.714 10.550 1.00 95.62 73 GLY A CA 1
ATOM 545 C C . GLY A 1 73 ? -21.779 1.223 10.286 1.00 95.62 73 GLY A C 1
ATOM 546 O O . GLY A 1 73 ? -22.041 0.467 11.225 1.00 95.62 73 GLY A O 1
ATOM 547 N N . ALA A 1 74 ? -21.713 0.768 9.029 1.00 97.56 74 ALA A N 1
ATOM 548 C CA . ALA A 1 74 ? -21.749 -0.658 8.692 1.00 97.56 74 ALA A CA 1
ATOM 549 C C . ALA A 1 74 ? -20.460 -1.378 9.129 1.00 97.56 74 ALA A C 1
ATOM 551 O O . ALA A 1 74 ? -20.502 -2.560 9.485 1.00 97.56 74 ALA A O 1
ATOM 552 N N . VAL A 1 75 ? -19.343 -0.648 9.175 1.00 98.56 75 VAL A N 1
ATOM 553 C CA . VAL A 1 75 ? -18.071 -1.065 9.776 1.00 98.56 75 VAL A CA 1
ATOM 554 C C . VAL A 1 75 ? -17.518 0.038 10.673 1.00 98.56 75 VAL A C 1
ATOM 556 O O . VAL A 1 75 ? -17.870 1.205 10.523 1.00 98.56 75 VAL A O 1
ATOM 559 N N . ASP A 1 76 ? -16.664 -0.338 11.620 1.00 98.62 76 ASP A N 1
ATOM 560 C CA . ASP A 1 76 ? -16.096 0.571 12.623 1.00 98.62 76 ASP A CA 1
ATOM 561 C C . ASP A 1 76 ? -14.711 1.099 12.200 1.00 98.62 76 ASP A C 1
ATOM 563 O O . ASP A 1 76 ? -14.286 2.181 12.618 1.00 98.62 76 ASP A O 1
ATOM 567 N N . ALA A 1 77 ? -14.021 0.342 11.341 1.00 98.81 77 ALA A N 1
ATOM 568 C CA . ALA A 1 77 ? -12.745 0.692 10.735 1.00 98.81 77 ALA A CA 1
ATOM 569 C C . ALA A 1 77 ? -12.638 0.133 9.307 1.00 98.81 77 ALA A C 1
ATOM 571 O O . ALA A 1 77 ? -13.232 -0.898 8.980 1.00 98.81 77 ALA A O 1
ATOM 572 N N . ILE A 1 78 ? -11.823 0.774 8.475 1.00 98.81 78 ILE A N 1
ATOM 573 C CA . ILE A 1 78 ? -11.420 0.266 7.159 1.00 98.81 78 ILE A CA 1
ATOM 574 C C . ILE A 1 78 ? -9.903 0.210 7.062 1.00 98.81 78 ILE A C 1
ATOM 576 O O . ILE A 1 78 ? -9.209 1.012 7.688 1.00 98.81 78 ILE A O 1
ATOM 580 N N . VAL A 1 79 ? -9.391 -0.699 6.240 1.00 98.69 79 VAL A N 1
ATOM 581 C CA . VAL A 1 79 ? -7.970 -0.796 5.910 1.00 98.69 79 VAL A CA 1
ATOM 582 C C . VAL A 1 79 ? -7.823 -0.779 4.400 1.00 98.69 79 VAL A C 1
ATOM 584 O O . VAL A 1 79 ? -8.279 -1.691 3.706 1.00 98.69 79 VAL A O 1
ATOM 587 N N . ALA A 1 80 ? -7.196 0.274 3.884 1.00 98.38 80 ALA A N 1
ATOM 588 C CA . ALA A 1 80 ? -7.100 0.513 2.450 1.00 98.38 80 ALA A CA 1
ATOM 589 C C . ALA A 1 80 ? -5.755 1.137 2.062 1.00 98.38 80 ALA A C 1
ATOM 591 O O . ALA A 1 80 ? -5.055 1.710 2.894 1.00 98.38 80 ALA A O 1
ATOM 592 N N . SER A 1 81 ? -5.408 1.017 0.781 1.00 97.50 81 SER A N 1
ATOM 593 C CA . SER A 1 81 ? -4.318 1.776 0.165 1.00 97.50 81 SER A CA 1
ATOM 594 C C . SER A 1 81 ? -4.853 3.083 -0.414 1.00 97.50 81 SER A C 1
ATOM 596 O O . SER A 1 81 ? -6.020 3.143 -0.824 1.00 97.50 81 SER A O 1
ATOM 598 N N . GLU A 1 82 ? -4.004 4.104 -0.496 1.00 96.75 82 GLU A N 1
ATOM 599 C CA . GLU A 1 82 ? -4.278 5.303 -1.287 1.00 96.75 82 GLU A CA 1
ATOM 600 C C . GLU A 1 82 ? -4.820 4.973 -2.687 1.00 96.75 82 GLU A C 1
ATOM 602 O O . GLU A 1 82 ? -4.342 4.029 -3.325 1.00 96.75 82 GLU A O 1
ATOM 607 N N . PRO A 1 83 ? -5.802 5.744 -3.189 1.00 96.50 83 PRO A N 1
ATOM 608 C CA . PRO A 1 83 ? -6.304 7.016 -2.644 1.00 96.50 83 PRO A CA 1
ATOM 609 C C . PRO A 1 83 ? -7.436 6.875 -1.608 1.00 96.50 83 PRO A C 1
ATOM 611 O O . PRO A 1 83 ? -7.949 7.878 -1.115 1.00 96.50 83 PRO A O 1
ATOM 614 N N . THR A 1 84 ? -7.868 5.649 -1.288 1.00 97.44 84 THR A N 1
ATOM 615 C CA . THR A 1 84 ? -9.087 5.416 -0.488 1.00 97.44 84 THR A CA 1
ATOM 616 C C . THR A 1 84 ? -9.023 6.089 0.888 1.00 97.44 84 THR A C 1
ATOM 618 O O . THR A 1 84 ? -9.953 6.828 1.207 1.00 97.44 84 THR A O 1
ATOM 621 N N . PRO A 1 85 ? -7.948 5.936 1.691 1.00 97.75 85 PRO A N 1
ATOM 622 C CA . PRO A 1 85 ? -7.815 6.657 2.952 1.00 97.75 85 PRO A CA 1
ATOM 623 C C . PRO A 1 85 ? -7.941 8.182 2.810 1.00 97.75 85 PRO A C 1
ATOM 625 O O . PRO A 1 85 ? -8.720 8.779 3.550 1.00 97.75 85 PRO A O 1
ATOM 628 N N . SER A 1 86 ? -7.289 8.796 1.813 1.00 97.19 86 SER A N 1
ATOM 629 C CA . SER A 1 86 ? -7.381 10.248 1.569 1.00 97.19 86 SER A CA 1
ATOM 630 C C . SER A 1 86 ? -8.796 10.705 1.199 1.00 97.19 86 SER A C 1
ATOM 632 O O . SER A 1 86 ? -9.226 11.786 1.609 1.00 97.19 86 SER A O 1
ATOM 634 N N . VAL A 1 87 ? -9.540 9.886 0.446 1.00 95.94 87 VAL A N 1
ATOM 635 C CA . VAL A 1 87 ? -10.958 10.133 0.129 1.00 95.94 87 VAL A CA 1
ATOM 636 C C . VAL A 1 87 ? -11.813 10.068 1.394 1.00 95.94 87 VAL A C 1
ATOM 638 O O . VAL A 1 87 ? -12.661 10.931 1.620 1.00 95.94 87 VAL A O 1
ATOM 641 N N . VAL A 1 88 ? -11.601 9.057 2.237 1.00 96.25 88 VAL A N 1
ATOM 642 C CA . VAL A 1 88 ? -12.386 8.879 3.466 1.00 96.25 88 VAL A CA 1
ATOM 643 C C . VAL A 1 88 ? -12.093 9.991 4.476 1.00 96.25 88 VAL A C 1
ATOM 645 O O . VAL A 1 88 ? -13.023 10.507 5.094 1.00 96.25 88 VAL A O 1
ATOM 648 N N . GLU A 1 89 ? -10.841 10.428 4.603 1.00 95.44 89 GLU A N 1
ATOM 649 C CA . GLU A 1 89 ? -10.463 11.574 5.441 1.00 95.44 89 GLU A CA 1
ATOM 650 C C . GLU A 1 89 ? -11.136 12.874 4.995 1.00 95.44 89 GLU A C 1
ATOM 652 O O . GLU A 1 89 ? -11.645 13.618 5.835 1.00 95.44 89 GLU A O 1
ATOM 657 N N . GLN A 1 90 ? -11.241 13.120 3.684 1.00 93.50 90 GLN A N 1
ATOM 658 C CA . GLN A 1 90 ? -11.963 14.288 3.162 1.00 93.50 90 GLN A CA 1
ATOM 659 C C . GLN A 1 90 ? -13.446 14.285 3.571 1.00 93.50 90 GLN A C 1
ATOM 661 O O . GLN A 1 90 ? -14.057 15.339 3.742 1.00 93.50 90 GLN A O 1
ATOM 666 N N . ARG A 1 91 ? -14.024 13.097 3.775 1.00 92.38 91 ARG A N 1
ATOM 667 C CA . ARG A 1 91 ? -15.406 12.900 4.238 1.00 92.38 91 ARG A CA 1
ATOM 668 C C . ARG A 1 91 ? -15.525 12.848 5.768 1.00 92.38 91 ARG A C 1
ATOM 670 O O . ARG A 1 91 ? -16.584 12.509 6.289 1.00 92.38 91 ARG A O 1
ATOM 677 N N . GLY A 1 92 ? -14.459 13.194 6.491 1.00 93.19 92 GLY A N 1
ATOM 678 C CA . GLY A 1 92 ? -14.419 13.255 7.952 1.00 93.19 92 GLY A CA 1
ATOM 679 C C . GLY A 1 92 ? -13.825 12.019 8.627 1.00 93.19 92 GLY A C 1
ATOM 680 O O . GLY A 1 92 ? -13.778 11.980 9.852 1.00 93.19 92 GLY A O 1
ATOM 681 N N . GLY A 1 93 ? -13.357 11.018 7.884 1.00 96.94 93 GLY A N 1
ATOM 682 C CA . GLY A 1 93 ? -12.592 9.913 8.458 1.00 96.94 93 GLY A CA 1
ATOM 683 C C . GLY A 1 93 ? -11.337 10.389 9.188 1.00 96.94 93 GLY A C 1
ATOM 684 O O . GLY A 1 93 ? -10.802 11.465 8.926 1.00 96.94 93 GLY A O 1
ATOM 685 N N . ARG A 1 94 ? -10.855 9.568 10.115 1.00 97.56 94 ARG A N 1
ATOM 686 C CA . ARG A 1 94 ? -9.651 9.830 10.899 1.00 97.56 94 ARG A CA 1
ATOM 687 C C . ARG A 1 94 ? -8.709 8.643 10.809 1.00 97.56 94 ARG A C 1
ATOM 689 O O . ARG A 1 94 ? -9.110 7.511 11.075 1.00 97.56 94 ARG A O 1
ATOM 696 N N . GLN A 1 95 ? -7.446 8.908 10.504 1.00 98.12 95 GLN A N 1
ATOM 697 C CA . GLN A 1 95 ? -6.404 7.893 10.576 1.00 98.12 95 GLN A CA 1
ATOM 698 C C . GLN A 1 95 ? -6.232 7.381 12.014 1.00 98.12 95 GLN A C 1
ATOM 700 O O . GLN A 1 95 ? -6.044 8.157 12.952 1.00 98.12 95 GLN A O 1
ATOM 705 N N . LEU A 1 96 ? -6.297 6.059 12.175 1.00 98.50 96 LEU A N 1
ATOM 706 C CA . LEU A 1 96 ? -5.937 5.354 13.404 1.00 98.50 96 LEU A CA 1
ATOM 707 C C . LEU A 1 96 ? -4.463 4.940 13.374 1.00 98.50 96 LEU A C 1
ATOM 709 O O . LEU A 1 96 ? -3.743 5.153 14.342 1.00 98.50 96 LEU A O 1
ATOM 713 N N . ALA A 1 97 ? -4.024 4.353 12.260 1.00 98.12 97 ALA A N 1
ATOM 714 C CA . ALA A 1 97 ? -2.667 3.850 12.087 1.00 98.12 97 ALA A CA 1
ATOM 715 C C . ALA A 1 97 ? -2.257 3.833 10.609 1.00 98.12 97 ALA A C 1
ATOM 717 O O . ALA A 1 97 ? -3.103 3.828 9.711 1.00 98.12 97 ALA A O 1
ATOM 718 N N . THR A 1 98 ? -0.948 3.774 10.370 1.00 97.19 98 THR A N 1
ATOM 719 C CA . THR A 1 98 ? -0.361 3.430 9.066 1.00 97.19 98 THR A CA 1
ATOM 720 C C . THR A 1 98 ? 0.214 2.021 9.155 1.00 97.19 98 THR A C 1
ATOM 722 O O . THR A 1 98 ? 0.665 1.622 10.228 1.00 97.19 98 THR A O 1
ATOM 725 N N . LEU A 1 99 ? 0.253 1.301 8.038 1.00 96.69 99 LEU A N 1
ATOM 726 C CA . LEU A 1 99 ? 0.933 0.007 7.930 1.00 96.69 99 LEU A CA 1
ATOM 727 C C . LEU A 1 99 ? 2.403 0.176 7.481 1.00 96.69 99 LEU A C 1
ATOM 729 O O . LEU A 1 99 ? 2.923 -0.676 6.764 1.00 96.69 99 LEU A O 1
ATOM 733 N N . GLY A 1 100 ? 3.039 1.293 7.848 1.00 94.69 100 GLY A N 1
ATOM 734 C CA . GLY A 1 100 ? 4.454 1.585 7.589 1.00 94.69 100 GLY A CA 1
ATOM 735 C C . GLY A 1 100 ? 5.370 1.175 8.744 1.00 94.69 100 GLY A C 1
ATOM 736 O O . GLY A 1 100 ? 4.882 0.823 9.819 1.00 94.69 100 GLY A O 1
ATOM 737 N N . GLY A 1 101 ? 6.690 1.222 8.529 1.00 91.06 101 GLY A N 1
ATOM 738 C CA . GLY A 1 101 ? 7.670 0.745 9.516 1.00 91.06 101 GLY A CA 1
ATOM 739 C C . GLY A 1 101 ? 7.641 -0.774 9.725 1.00 91.06 101 GLY A C 1
ATOM 740 O O . GLY A 1 101 ? 7.944 -1.253 10.813 1.00 91.06 101 GLY A O 1
ATOM 741 N N . LEU A 1 102 ? 7.213 -1.523 8.704 1.00 89.88 102 LEU A N 1
ATOM 742 C CA . LEU A 1 102 ? 7.117 -2.990 8.704 1.00 89.88 102 LEU A CA 1
ATOM 743 C C . LEU A 1 102 ? 8.180 -3.631 7.797 1.00 89.88 102 LEU A C 1
ATOM 745 O O . LEU A 1 102 ? 7.938 -4.708 7.255 1.00 89.88 102 LEU A O 1
ATOM 749 N N . ASP A 1 103 ? 9.285 -2.919 7.550 1.00 86.62 103 ASP A N 1
ATOM 750 C CA . ASP A 1 103 ? 10.329 -3.286 6.581 1.00 86.62 103 ASP A CA 1
ATOM 751 C C . ASP A 1 103 ? 9.765 -3.625 5.185 1.00 86.62 103 ASP A C 1
ATOM 753 O O . ASP A 1 103 ? 10.266 -4.482 4.460 1.00 86.62 103 ASP A O 1
ATOM 757 N N . ASN A 1 104 ? 8.678 -2.942 4.807 1.00 89.00 104 ASN A N 1
ATOM 758 C CA . ASN A 1 104 ? 7.969 -3.146 3.550 1.00 89.00 104 ASN A CA 1
ATOM 759 C C . ASN A 1 104 ? 7.574 -1.805 2.932 1.00 89.00 104 ASN A C 1
ATOM 761 O O . ASN A 1 104 ? 6.642 -1.143 3.393 1.00 89.00 104 ASN A O 1
ATOM 765 N N . ASN A 1 105 ? 8.238 -1.445 1.836 1.00 90.94 105 ASN A N 1
ATOM 766 C CA . ASN A 1 105 ? 7.985 -0.205 1.107 1.00 90.94 105 ASN A CA 1
ATOM 767 C C . ASN A 1 105 ? 6.815 -0.284 0.109 1.00 90.94 105 ASN A C 1
ATOM 769 O O . ASN A 1 105 ? 6.564 0.685 -0.615 1.00 90.94 105 ASN A O 1
ATOM 773 N N . TYR A 1 106 ? 6.096 -1.410 0.073 1.00 92.94 106 TYR A N 1
ATOM 774 C CA . TYR A 1 106 ? 4.985 -1.704 -0.836 1.00 92.94 106 TYR A CA 1
ATOM 775 C C . TYR A 1 106 ? 5.321 -1.359 -2.298 1.00 92.94 106 TYR A C 1
ATOM 777 O O . TYR A 1 106 ? 4.684 -0.474 -2.891 1.00 92.94 106 TYR A O 1
ATOM 785 N N . PRO A 1 107 ? 6.340 -2.021 -2.882 1.00 93.12 107 PRO A N 1
ATOM 786 C CA . PRO A 1 107 ? 6.887 -1.625 -4.168 1.00 93.12 107 PRO A CA 1
ATOM 787 C C . PRO A 1 107 ? 5.896 -1.903 -5.300 1.00 93.12 107 PRO A C 1
ATOM 789 O O . PRO A 1 107 ? 5.272 -2.962 -5.368 1.00 93.12 107 PRO A O 1
ATOM 792 N N . ILE A 1 108 ? 5.788 -0.964 -6.238 1.00 92.69 108 ILE A N 1
ATOM 793 C CA . ILE A 1 108 ? 5.013 -1.121 -7.468 1.00 92.69 108 ILE A CA 1
ATOM 794 C C . ILE A 1 108 ? 5.966 -1.568 -8.572 1.00 92.69 108 ILE A C 1
ATOM 796 O O . ILE A 1 108 ? 6.859 -0.830 -9.006 1.00 92.69 108 ILE A O 1
ATOM 800 N N . LEU A 1 109 ? 5.806 -2.814 -9.003 1.00 92.19 109 LEU A N 1
ATOM 801 C CA . LEU A 1 109 ? 6.716 -3.456 -9.942 1.00 92.19 109 LEU A CA 1
ATOM 802 C C . LEU A 1 109 ? 6.315 -3.203 -11.394 1.00 92.19 109 LEU A C 1
ATOM 804 O O . LEU A 1 109 ? 5.140 -3.190 -11.746 1.00 92.19 109 LEU A O 1
ATOM 808 N N . LEU A 1 110 ? 7.332 -3.055 -12.242 1.00 92.38 110 LEU A N 1
ATOM 809 C CA . LEU A 1 110 ? 7.195 -3.164 -13.688 1.00 92.38 110 LEU A CA 1
ATOM 810 C C . LEU A 1 110 ? 7.530 -4.604 -14.062 1.00 92.38 110 LEU A C 1
ATOM 812 O O . LEU A 1 110 ? 8.577 -5.107 -13.659 1.00 92.38 110 LEU A O 1
ATOM 816 N N . VAL A 1 111 ? 6.650 -5.252 -14.818 1.00 92.19 111 VAL A N 1
ATOM 817 C CA . VAL A 1 111 ? 6.832 -6.632 -15.274 1.00 92.19 111 VAL A CA 1
ATOM 818 C C . VAL A 1 111 ? 6.640 -6.660 -16.783 1.00 92.19 111 VAL A C 1
ATOM 820 O O . VAL A 1 111 ? 5.697 -6.066 -17.306 1.00 92.19 111 VAL A O 1
ATOM 823 N N . ALA A 1 112 ? 7.536 -7.344 -17.483 1.00 91.75 112 ALA A N 1
ATOM 824 C CA . ALA A 1 112 ? 7.477 -7.525 -18.925 1.00 91.75 112 ALA A CA 1
ATOM 825 C C . ALA A 1 112 ? 7.810 -8.978 -19.282 1.00 91.75 112 ALA A C 1
ATOM 827 O O . ALA A 1 112 ? 8.459 -9.687 -18.517 1.00 91.75 112 ALA A O 1
ATOM 828 N N . ARG A 1 113 ? 7.335 -9.435 -20.445 1.00 92.69 113 ARG A N 1
ATOM 829 C CA . ARG A 1 113 ? 7.648 -10.777 -20.953 1.00 92.69 113 ARG A CA 1
ATOM 830 C C . ARG A 1 113 ? 9.089 -10.819 -21.455 1.00 92.69 113 ARG A C 1
ATOM 832 O O . ARG A 1 113 ? 9.477 -9.937 -22.218 1.00 92.69 113 ARG A O 1
ATOM 839 N N . ASN A 1 114 ? 9.823 -11.882 -21.131 1.00 90.94 114 ASN A N 1
ATOM 840 C CA . ASN A 1 114 ? 11.207 -12.075 -21.587 1.00 90.94 114 ASN A CA 1
ATOM 841 C C . ASN A 1 114 ? 11.335 -11.975 -23.117 1.00 90.94 114 ASN A C 1
ATOM 843 O O . ASN A 1 114 ? 12.220 -11.291 -23.618 1.00 90.94 114 ASN A O 1
ATOM 847 N N . GLU A 1 115 ? 10.402 -12.581 -23.857 1.00 93.88 115 GLU A N 1
ATOM 848 C CA . GLU A 1 115 ? 10.358 -12.520 -25.327 1.00 93.88 115 GLU A CA 1
ATOM 849 C C . GLU A 1 115 ? 10.238 -11.084 -25.853 1.00 93.88 115 GLU A C 1
ATOM 851 O O . GLU A 1 115 ? 10.885 -10.724 -26.831 1.00 93.88 115 GLU A O 1
ATOM 856 N N . PHE A 1 116 ? 9.443 -10.244 -25.183 1.00 93.81 116 PHE A N 1
ATOM 857 C CA . PHE A 1 116 ? 9.278 -8.844 -25.568 1.00 93.81 116 PHE A CA 1
ATOM 858 C C . PHE A 1 116 ? 10.560 -8.047 -25.322 1.00 93.81 116 PHE A C 1
ATOM 860 O O . PHE A 1 116 ? 10.965 -7.270 -26.179 1.00 93.81 116 PHE A O 1
ATOM 867 N N . ILE A 1 117 ? 11.208 -8.253 -24.172 1.00 91.62 117 ILE A N 1
ATOM 868 C CA . ILE A 1 117 ? 12.463 -7.570 -23.830 1.00 91.62 117 ILE A CA 1
ATOM 869 C C . ILE A 1 117 ? 13.570 -7.953 -24.820 1.00 91.62 117 ILE A C 1
ATOM 871 O O . ILE A 1 117 ? 14.303 -7.081 -25.279 1.00 91.62 117 ILE A O 1
ATOM 875 N N . ALA A 1 118 ? 13.664 -9.236 -25.184 1.00 91.00 118 ALA A N 1
ATOM 876 C CA . ALA A 1 118 ? 14.651 -9.725 -26.143 1.00 91.00 118 ALA A CA 1
ATOM 877 C C . ALA A 1 118 ? 14.404 -9.203 -27.569 1.00 91.00 118 ALA A C 1
ATOM 879 O O . ALA A 1 118 ? 15.358 -8.884 -28.275 1.00 91.00 118 ALA A O 1
ATOM 880 N N . ALA A 1 119 ? 13.138 -9.108 -27.990 1.00 96.06 119 ALA A N 1
ATOM 881 C CA . ALA A 1 119 ? 12.771 -8.637 -29.326 1.00 96.06 119 ALA A CA 1
ATOM 882 C C . ALA A 1 119 ? 12.795 -7.104 -29.473 1.00 96.06 119 ALA A C 1
ATOM 884 O O . ALA A 1 119 ? 13.026 -6.612 -30.575 1.00 96.06 119 ALA A O 1
ATOM 885 N N . HIS A 1 120 ? 12.544 -6.360 -28.389 1.00 94.88 120 HIS A N 1
ATOM 886 C CA . HIS A 1 120 ? 12.380 -4.899 -28.395 1.00 94.88 120 HIS A CA 1
ATOM 887 C C . HIS A 1 120 ? 13.138 -4.193 -27.246 1.00 94.88 120 HIS A C 1
ATOM 889 O O . HIS A 1 120 ? 12.534 -3.427 -26.475 1.00 94.88 120 HIS A O 1
ATOM 895 N N . PRO A 1 121 ? 14.457 -4.417 -27.086 1.00 92.25 121 PRO A N 1
ATOM 896 C CA . PRO A 1 121 ? 15.234 -3.840 -25.983 1.00 92.25 121 PRO A CA 1
ATOM 897 C C . PRO A 1 121 ? 15.259 -2.299 -26.001 1.00 92.25 121 PRO A C 1
ATOM 899 O O . PRO A 1 121 ? 15.299 -1.646 -24.950 1.00 92.25 121 PRO A O 1
ATOM 902 N N . GLU A 1 122 ? 15.184 -1.686 -27.180 1.00 93.00 122 GLU A N 1
ATOM 903 C CA . GLU A 1 122 ? 15.111 -0.236 -27.359 1.00 93.00 122 GLU A CA 1
ATOM 904 C C . GLU A 1 122 ? 13.791 0.350 -26.843 1.00 93.00 122 GLU A C 1
ATOM 906 O O . GLU A 1 122 ? 13.795 1.418 -26.224 1.00 93.00 122 GLU A O 1
ATOM 911 N N . VAL A 1 123 ? 12.675 -0.367 -27.019 1.00 94.62 123 VAL A N 1
ATOM 912 C CA . VAL A 1 123 ? 11.358 0.055 -26.520 1.00 94.62 123 VAL A CA 1
ATOM 913 C C . VAL A 1 123 ? 11.329 -0.016 -24.997 1.00 94.62 123 VAL A C 1
ATOM 915 O O . VAL A 1 123 ? 10.891 0.938 -24.349 1.00 94.62 123 VAL A O 1
ATOM 918 N N . ALA A 1 124 ? 11.859 -1.094 -24.411 1.00 91.88 124 ALA A N 1
ATOM 919 C CA . ALA A 1 124 ? 12.002 -1.220 -22.960 1.00 91.88 124 ALA A CA 1
ATOM 920 C C . ALA A 1 124 ? 12.849 -0.072 -22.376 1.00 91.88 124 ALA A C 1
ATOM 922 O O . ALA A 1 124 ? 12.451 0.581 -21.408 1.00 91.88 124 ALA A O 1
ATOM 923 N N . THR A 1 125 ? 13.974 0.250 -23.020 1.00 91.31 125 THR A N 1
ATOM 924 C CA . THR A 1 125 ? 14.848 1.363 -22.616 1.00 91.31 125 THR A CA 1
ATOM 925 C C . THR A 1 125 ? 14.142 2.720 -22.717 1.00 91.31 125 THR A C 1
ATOM 927 O O . THR A 1 125 ? 14.221 3.540 -21.796 1.00 91.31 125 THR A O 1
ATOM 930 N N . ALA A 1 126 ? 13.428 2.979 -23.817 1.00 93.81 126 ALA A N 1
ATOM 931 C CA . ALA A 1 126 ? 12.674 4.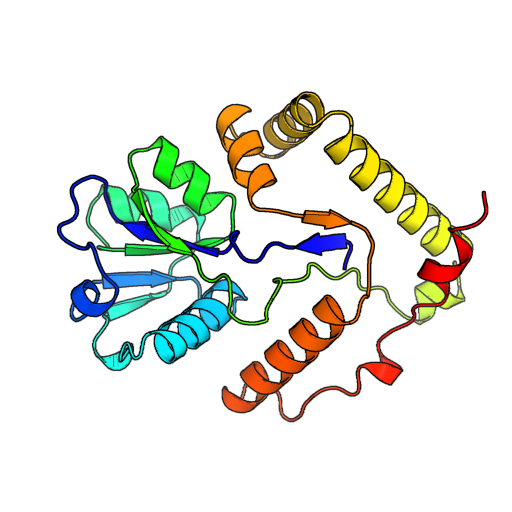217 -24.008 1.00 93.81 126 ALA A CA 1
ATOM 932 C C . ALA A 1 126 ? 11.557 4.378 -22.963 1.00 93.81 126 ALA A C 1
ATOM 934 O O . ALA A 1 126 ? 11.381 5.472 -22.417 1.00 93.81 126 ALA A O 1
ATOM 935 N N . PHE A 1 127 ? 10.856 3.290 -22.636 1.00 94.88 127 PHE A N 1
ATOM 936 C CA . PHE A 1 127 ? 9.828 3.266 -21.598 1.00 94.88 127 PHE A CA 1
ATOM 937 C C . PHE A 1 127 ? 10.403 3.630 -20.223 1.00 94.88 127 PHE A C 1
ATOM 939 O O . PHE A 1 127 ? 9.894 4.533 -19.559 1.00 94.88 127 PHE A O 1
ATOM 946 N N . LEU A 1 128 ? 11.514 3.012 -19.813 1.00 93.31 128 LEU A N 1
ATOM 947 C CA . LEU A 1 128 ? 12.146 3.305 -18.521 1.00 93.31 128 LEU A CA 1
ATOM 948 C C . LEU A 1 128 ? 12.674 4.746 -18.440 1.00 93.31 128 LEU A C 1
ATOM 950 O O . LEU A 1 128 ? 12.553 5.392 -17.397 1.00 93.31 128 LEU A O 1
ATOM 954 N N . ARG A 1 129 ? 13.178 5.301 -19.549 1.00 94.00 129 ARG A N 1
ATOM 955 C CA . ARG A 1 129 ? 13.549 6.725 -19.637 1.00 94.00 129 ARG A CA 1
ATOM 956 C C . ARG A 1 129 ? 12.335 7.642 -19.469 1.00 94.00 129 ARG A C 1
ATOM 958 O O . ARG A 1 129 ? 12.432 8.676 -18.811 1.00 94.00 129 ARG A O 1
ATOM 965 N N . ALA A 1 130 ? 11.188 7.286 -20.050 1.00 95.75 130 ALA A N 1
ATOM 966 C CA . ALA A 1 130 ? 9.942 8.021 -19.840 1.00 95.75 130 ALA A CA 1
ATOM 967 C C . ALA A 1 130 ? 9.480 7.948 -18.376 1.00 95.75 130 ALA A C 1
ATOM 969 O O . ALA A 1 130 ? 9.126 8.981 -17.816 1.00 95.75 130 ALA A O 1
ATOM 970 N N . MET A 1 131 ? 9.581 6.780 -17.733 1.00 95.62 131 MET A N 1
ATOM 971 C CA . MET A 1 131 ? 9.263 6.615 -16.308 1.00 95.62 131 MET A CA 1
ATOM 972 C C . MET A 1 131 ? 10.148 7.481 -15.405 1.00 95.62 131 MET A C 1
ATOM 974 O O . MET A 1 131 ? 9.637 8.112 -14.483 1.00 95.62 131 MET A O 1
ATOM 978 N N . ARG A 1 132 ? 11.456 7.576 -15.685 1.00 94.31 132 ARG A N 1
ATOM 979 C CA . ARG A 1 132 ? 12.362 8.480 -14.950 1.00 94.31 132 ARG A CA 1
ATOM 980 C C . ARG A 1 132 ? 11.969 9.945 -15.097 1.00 94.31 132 ARG A C 1
ATOM 982 O O . ARG A 1 132 ? 11.877 10.641 -14.094 1.00 94.31 132 ARG A O 1
ATOM 989 N N . ARG A 1 133 ? 11.683 10.391 -16.325 1.00 96.25 133 ARG A N 1
ATOM 990 C CA . ARG A 1 133 ? 11.210 11.763 -16.575 1.00 96.25 133 ARG A CA 1
ATOM 991 C C . ARG A 1 133 ? 9.893 12.051 -15.860 1.00 96.25 133 ARG A C 1
ATOM 993 O O . ARG A 1 133 ? 9.731 13.134 -15.319 1.00 96.25 133 ARG A O 1
ATOM 1000 N N . ALA A 1 134 ? 8.974 11.087 -15.821 1.00 96.50 134 ALA A N 1
ATOM 1001 C CA . ALA A 1 134 ? 7.724 11.228 -15.081 1.00 96.50 134 ALA A CA 1
ATOM 1002 C C . ALA A 1 134 ? 7.964 11.347 -13.566 1.00 96.50 134 ALA A C 1
ATOM 1004 O O . ALA A 1 134 ? 7.376 12.214 -12.928 1.00 96.50 134 ALA A O 1
ATOM 1005 N N . ALA A 1 135 ? 8.854 10.528 -12.996 1.00 96.06 135 ALA A N 1
ATOM 1006 C CA . ALA A 1 135 ? 9.226 10.628 -11.585 1.00 96.06 135 ALA A CA 1
ATOM 1007 C C . ALA A 1 135 ? 9.867 11.989 -11.253 1.00 96.06 135 ALA A C 1
ATOM 1009 O O . ALA A 1 135 ? 9.481 12.614 -10.269 1.00 96.06 135 ALA A O 1
ATOM 1010 N N . GLN A 1 136 ? 10.776 12.476 -12.103 1.00 96.75 136 GLN A N 1
ATOM 1011 C CA . GLN A 1 136 ? 11.377 13.806 -11.971 1.00 96.75 136 GLN A CA 1
ATOM 1012 C C . GLN A 1 136 ? 10.321 14.916 -12.056 1.00 96.75 136 GLN A C 1
ATOM 1014 O O . GLN A 1 136 ? 10.280 15.786 -11.193 1.00 96.75 136 GLN A O 1
ATOM 1019 N N . PHE A 1 137 ? 9.407 14.840 -13.028 1.00 97.81 137 PHE A N 1
ATOM 1020 C CA . PHE A 1 137 ? 8.309 15.797 -13.166 1.00 97.81 137 PHE A CA 1
ATOM 1021 C C . PHE A 1 137 ? 7.429 15.859 -11.910 1.00 97.81 137 PHE A C 1
ATOM 1023 O O . PHE A 1 137 ? 7.075 16.947 -11.471 1.00 97.81 137 PHE A O 1
ATOM 1030 N N . ILE A 1 138 ? 7.105 14.714 -11.296 1.00 97.25 138 ILE A N 1
ATOM 1031 C CA . ILE A 1 138 ? 6.326 14.677 -10.047 1.00 97.25 138 ILE A CA 1
ATOM 1032 C C . ILE A 1 138 ? 7.062 15.398 -8.908 1.00 97.25 138 ILE A C 1
ATOM 1034 O O . ILE A 1 138 ? 6.423 16.075 -8.107 1.00 97.25 138 ILE A O 1
ATOM 1038 N N . GLN A 1 139 ? 8.389 15.263 -8.832 1.00 95.19 139 GLN A N 1
ATOM 1039 C CA . GLN A 1 139 ? 9.202 15.907 -7.796 1.00 95.19 139 GLN A CA 1
ATOM 1040 C C . GLN A 1 139 ? 9.355 17.417 -8.026 1.00 95.19 139 GLN A C 1
ATOM 1042 O O . GLN A 1 139 ? 9.268 18.191 -7.077 1.00 95.19 139 GLN A O 1
ATOM 1047 N N . GLU A 1 140 ? 9.569 17.840 -9.272 1.00 97.50 140 GLU A N 1
ATOM 1048 C CA . GLU A 1 140 ? 9.790 19.246 -9.637 1.00 97.50 140 GLU A CA 1
ATOM 1049 C C . GLU A 1 140 ? 8.484 20.052 -9.720 1.00 97.50 140 GLU A C 1
ATOM 1051 O O . GLU A 1 140 ? 8.476 21.258 -9.465 1.00 97.50 140 GLU A O 1
ATOM 1056 N N . HIS A 1 141 ? 7.371 19.393 -10.051 1.00 97.62 141 HIS A N 1
ATOM 1057 C CA . HIS A 1 141 ? 6.071 20.022 -10.289 1.00 97.62 141 HIS A CA 1
ATOM 1058 C C . HIS A 1 141 ? 4.921 19.279 -9.579 1.00 97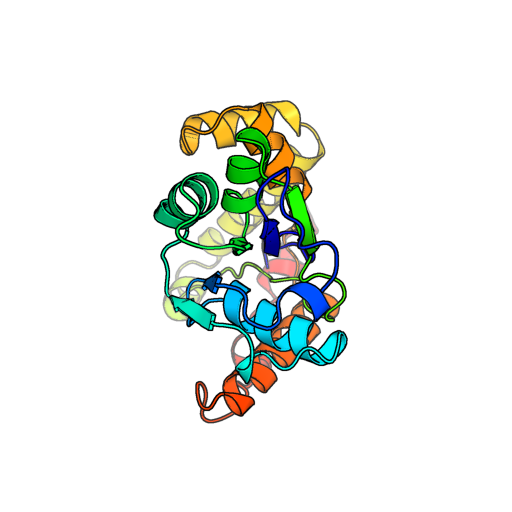.62 141 HIS A C 1
ATOM 1060 O O . HIS A 1 141 ? 3.968 18.843 -10.233 1.00 97.62 141 HIS A O 1
ATOM 1066 N N . PRO A 1 142 ? 4.954 19.140 -8.239 1.00 96.19 142 PRO A N 1
ATOM 1067 C CA . PRO A 1 142 ? 3.991 18.320 -7.500 1.00 96.19 142 PRO A CA 1
ATOM 1068 C C . PRO A 1 142 ? 2.536 18.784 -7.658 1.00 96.19 142 PRO A C 1
ATOM 1070 O O . PRO A 1 142 ? 1.641 17.949 -7.765 1.00 96.19 142 PRO A O 1
ATOM 1073 N N . GLU A 1 143 ? 2.286 20.096 -7.732 1.00 96.56 143 GLU A N 1
ATOM 1074 C CA . GLU A 1 143 ? 0.938 20.652 -7.930 1.00 96.56 143 GLU A CA 1
ATOM 1075 C C . GLU A 1 143 ? 0.371 20.292 -9.311 1.00 96.56 143 GLU A C 1
ATOM 1077 O O . GLU A 1 143 ? -0.728 19.750 -9.412 1.00 96.56 143 GLU A O 1
ATOM 1082 N N . GLN A 1 144 ? 1.155 20.497 -10.375 1.00 98.00 144 GLN A N 1
ATOM 1083 C CA . GLN A 1 144 ? 0.753 20.135 -11.741 1.00 98.00 144 GLN A CA 1
ATOM 1084 C C . GLN A 1 144 ? 0.575 18.620 -11.888 1.00 98.00 144 GLN A C 1
ATOM 1086 O O . GLN A 1 144 ? -0.341 18.147 -12.559 1.00 98.00 144 GLN A O 1
ATOM 1091 N N . ALA A 1 145 ? 1.435 17.830 -11.244 1.00 97.81 145 ALA A N 1
ATOM 1092 C CA . ALA A 1 145 ? 1.296 16.383 -11.231 1.00 97.81 145 ALA A CA 1
ATOM 1093 C C . ALA A 1 145 ? -0.005 15.944 -10.534 1.00 97.81 145 ALA A C 1
ATOM 1095 O O . ALA A 1 145 ? -0.702 15.065 -11.050 1.00 97.81 145 ALA A O 1
ATOM 1096 N N . ALA A 1 146 ? -0.383 16.589 -9.426 1.00 97.69 146 ALA A N 1
ATOM 1097 C CA . ALA A 1 146 ? -1.658 16.344 -8.757 1.00 97.69 146 ALA A CA 1
ATOM 1098 C C . ALA A 1 146 ? -2.863 16.723 -9.630 1.00 97.69 146 ALA A C 1
ATOM 1100 O O . ALA A 1 146 ? -3.843 15.980 -9.649 1.00 97.69 146 ALA A O 1
ATOM 1101 N N . GLU A 1 147 ? -2.789 17.806 -10.408 1.00 98.00 147 GLU A N 1
ATOM 1102 C CA . GLU A 1 147 ? -3.827 18.165 -11.388 1.00 98.00 147 GLU A CA 1
ATOM 1103 C C . GLU A 1 147 ? -3.989 17.096 -12.476 1.00 98.00 147 GLU A C 1
ATOM 1105 O O . GLU A 1 147 ? -5.113 16.710 -12.807 1.00 98.00 147 GLU A O 1
ATOM 1110 N N . VAL A 1 148 ? -2.881 16.558 -13.000 1.00 97.69 148 VAL A N 1
ATOM 1111 C CA . VAL A 1 148 ? -2.914 15.455 -13.975 1.00 97.69 148 VAL A CA 1
ATOM 1112 C C . VAL A 1 148 ? -3.572 14.215 -13.369 1.00 97.69 148 VAL A C 1
ATOM 1114 O O . VAL A 1 148 ? -4.435 13.601 -14.004 1.00 97.69 148 VAL A O 1
ATOM 1117 N N . VAL A 1 149 ? -3.199 13.847 -12.140 1.00 96.38 149 VAL A N 1
ATOM 1118 C CA . VAL A 1 149 ? -3.793 12.702 -11.433 1.00 96.38 149 VAL A CA 1
ATOM 1119 C C . VAL A 1 149 ? -5.281 12.935 -11.179 1.00 96.38 149 VAL A C 1
ATOM 1121 O O . VAL A 1 149 ? -6.087 12.053 -11.480 1.00 96.38 149 VAL A O 1
ATOM 1124 N N . ALA A 1 150 ? -5.668 14.113 -10.694 1.00 97.19 150 ALA A N 1
ATOM 1125 C CA . ALA A 1 150 ? -7.058 14.494 -10.463 1.00 97.19 150 ALA A CA 1
ATOM 1126 C C . ALA A 1 150 ? -7.890 14.390 -11.749 1.00 97.19 150 ALA A C 1
ATOM 1128 O O . ALA A 1 150 ? -8.907 13.695 -11.774 1.00 97.19 150 ALA A O 1
ATOM 1129 N N . ALA A 1 151 ? -7.404 14.962 -12.854 1.00 97.31 151 ALA A N 1
ATOM 1130 C CA . ALA A 1 151 ? -8.081 14.913 -14.148 1.00 97.31 151 ALA A CA 1
ATOM 1131 C C . ALA A 1 151 ? -8.261 13.480 -14.683 1.00 97.31 151 ALA A C 1
ATOM 1133 O O . ALA A 1 151 ? -9.256 13.187 -15.345 1.00 97.31 151 ALA A O 1
ATOM 1134 N N . LYS A 1 152 ? -7.312 12.573 -14.410 1.00 96.06 152 LYS A N 1
ATOM 1135 C CA . LYS A 1 152 ? -7.386 11.168 -14.851 1.00 96.06 152 LYS A CA 1
ATOM 1136 C C . LYS A 1 152 ? -8.235 10.277 -13.953 1.00 96.06 152 LYS A C 1
ATOM 1138 O O . LYS A 1 152 ? -8.803 9.308 -14.446 1.00 96.06 152 LYS A O 1
ATOM 1143 N N . THR A 1 153 ? -8.291 10.573 -12.661 1.00 92.44 153 THR A N 1
ATOM 1144 C CA . THR A 1 153 ? -8.972 9.734 -11.662 1.00 92.44 153 THR A CA 1
ATOM 1145 C C . THR A 1 153 ? -10.373 10.228 -11.315 1.00 92.44 153 THR A C 1
ATOM 1147 O O . THR A 1 153 ? -11.156 9.469 -10.753 1.00 92.44 153 THR A O 1
ATOM 1150 N N . GLY A 1 154 ? -10.697 11.484 -11.635 1.00 94.00 154 GLY A N 1
ATOM 1151 C CA . GLY A 1 154 ? -11.932 12.142 -11.205 1.00 94.00 154 GLY A CA 1
ATOM 1152 C C . GLY A 1 154 ? -11.910 12.602 -9.742 1.00 94.00 154 GLY A C 1
ATOM 1153 O O . GLY A 1 154 ? -12.934 13.049 -9.231 1.00 94.00 154 GLY A O 1
ATOM 1154 N N . LEU A 1 155 ? -10.766 12.492 -9.058 1.00 93.94 155 LEU A N 1
ATOM 1155 C CA . LEU A 1 155 ? -10.577 13.002 -7.699 1.00 93.94 155 LEU A CA 1
ATOM 1156 C C . LEU A 1 155 ? -10.432 14.529 -7.709 1.00 93.94 155 LEU A C 1
ATOM 1158 O O . LEU A 1 155 ? -10.059 15.122 -8.720 1.00 93.94 155 LEU A O 1
ATOM 1162 N N . SER A 1 156 ? -10.669 15.177 -6.566 1.00 95.69 156 SER A N 1
ATOM 1163 C CA . SER A 1 156 ? -10.253 16.573 -6.407 1.00 95.69 156 SER A CA 1
ATOM 1164 C C . SER A 1 156 ? -8.726 16.671 -6.384 1.00 95.69 156 SER A C 1
ATOM 1166 O O . SER A 1 156 ? -8.048 15.758 -5.903 1.00 95.69 156 SER A O 1
ATOM 1168 N N . THR A 1 157 ? -8.179 17.804 -6.832 1.00 96.12 157 THR A N 1
ATOM 1169 C CA . THR A 1 157 ? -6.733 18.073 -6.755 1.00 96.12 157 THR A CA 1
ATOM 1170 C C . THR A 1 157 ? -6.209 17.921 -5.329 1.00 96.12 157 THR A C 1
ATOM 1172 O O . THR A 1 157 ? -5.173 17.314 -5.121 1.00 96.12 157 THR A O 1
ATOM 1175 N N . ASP A 1 158 ? -6.969 18.369 -4.330 1.00 95.56 158 ASP A N 1
ATOM 1176 C CA . ASP A 1 158 ? -6.626 18.232 -2.910 1.00 95.56 158 ASP A CA 1
ATOM 1177 C C . ASP A 1 158 ? -6.481 16.761 -2.455 1.00 95.56 158 ASP A C 1
ATOM 1179 O O . ASP A 1 158 ? -5.511 16.403 -1.782 1.00 95.56 158 ASP A O 1
ATOM 1183 N N . VAL A 1 159 ? -7.393 15.870 -2.867 1.00 95.81 159 VAL A N 1
ATOM 1184 C CA . VAL A 1 159 ? -7.268 14.430 -2.578 1.00 95.81 159 VAL A CA 1
ATOM 1185 C C . VAL A 1 159 ? -6.104 13.815 -3.347 1.00 95.81 159 VAL A C 1
ATOM 1187 O O . VAL A 1 159 ? -5.370 13.014 -2.771 1.00 95.81 159 VAL A O 1
ATOM 1190 N N . ALA A 1 160 ? -5.915 14.187 -4.616 1.00 97.19 160 ALA A N 1
ATOM 1191 C CA . ALA A 1 160 ? -4.793 13.710 -5.417 1.00 97.19 160 ALA A CA 1
ATOM 1192 C C . ALA A 1 160 ? -3.452 14.097 -4.773 1.00 97.19 160 ALA A C 1
ATOM 1194 O O . ALA A 1 160 ? -2.612 13.224 -4.566 1.00 97.19 160 ALA A O 1
ATOM 1195 N N . THR A 1 161 ? -3.288 15.356 -4.356 1.00 96.75 161 THR A N 1
ATOM 1196 C CA . THR A 1 161 ? -2.096 15.849 -3.653 1.00 96.75 161 THR A CA 1
ATOM 1197 C C . THR A 1 161 ? -1.826 15.052 -2.379 1.00 96.75 161 THR A C 1
ATOM 1199 O O . THR A 1 161 ? -0.712 14.560 -2.190 1.00 96.75 161 THR A O 1
ATOM 1202 N N . ARG A 1 162 ? -2.838 14.861 -1.518 1.00 95.44 162 ARG A N 1
ATOM 1203 C CA . ARG A 1 162 ? -2.682 14.076 -0.279 1.00 95.44 162 ARG A CA 1
ATOM 1204 C C . ARG A 1 162 ? -2.304 12.625 -0.557 1.00 95.44 162 ARG A C 1
ATOM 1206 O O . ARG A 1 162 ? -1.341 12.125 0.018 1.00 95.44 162 ARG A O 1
ATOM 1213 N N . ALA A 1 163 ? -3.010 11.965 -1.472 1.00 95.94 163 ALA A N 1
ATOM 1214 C CA . ALA A 1 163 ? -2.722 10.583 -1.834 1.00 95.94 163 ALA A CA 1
ATOM 1215 C C . ALA A 1 163 ? -1.301 10.442 -2.397 1.00 95.94 163 ALA A C 1
ATOM 1217 O O . ALA A 1 163 ? -0.572 9.521 -2.023 1.00 95.94 163 ALA A O 1
ATOM 1218 N N . MET A 1 164 ? -0.874 11.370 -3.257 1.00 96.38 164 MET A N 1
ATOM 1219 C CA . MET A 1 164 ? 0.473 11.376 -3.822 1.00 96.38 164 MET A CA 1
ATOM 1220 C C . MET A 1 164 ? 1.557 11.563 -2.759 1.00 96.38 164 MET A C 1
ATOM 1222 O O . MET A 1 164 ? 2.589 10.911 -2.868 1.00 96.38 164 MET A O 1
ATOM 1226 N N . ALA A 1 165 ? 1.320 12.365 -1.719 1.00 95.44 165 ALA A N 1
ATOM 1227 C CA . ALA A 1 165 ? 2.284 12.590 -0.638 1.00 95.44 165 ALA A CA 1
ATOM 1228 C C . ALA A 1 165 ? 2.600 11.326 0.189 1.00 95.44 165 ALA A C 1
ATOM 1230 O O . ALA A 1 165 ? 3.653 11.244 0.815 1.00 95.44 165 ALA A O 1
ATOM 1231 N N . HIS A 1 166 ? 1.722 10.318 0.170 1.00 95.50 166 HIS A N 1
ATOM 1232 C CA . HIS A 1 166 ? 1.978 9.015 0.792 1.00 95.50 166 HIS A CA 1
ATOM 1233 C C . HIS A 1 166 ? 2.754 8.041 -0.109 1.00 95.50 166 HIS A C 1
ATOM 1235 O O . HIS A 1 166 ? 2.997 6.901 0.296 1.00 95.50 166 HIS A O 1
ATOM 1241 N N . HIS A 1 167 ? 3.134 8.465 -1.316 1.00 94.94 167 HIS A N 1
ATOM 1242 C CA . HIS A 1 167 ? 3.915 7.667 -2.249 1.00 94.94 167 HIS A CA 1
ATOM 1243 C C . HIS A 1 167 ? 5.318 8.238 -2.448 1.00 94.94 167 HIS A C 1
ATOM 1245 O O . HIS A 1 167 ? 5.513 9.449 -2.494 1.00 94.94 167 HIS A O 1
ATOM 1251 N N . TYR A 1 168 ? 6.283 7.350 -2.678 1.00 92.62 168 TYR A N 1
ATOM 1252 C CA . TYR A 1 168 ? 7.501 7.705 -3.393 1.00 92.62 168 TYR A CA 1
ATOM 1253 C C . TYR A 1 168 ? 7.336 7.374 -4.880 1.00 92.62 168 TYR A C 1
ATOM 1255 O O . TYR A 1 168 ? 6.714 6.372 -5.246 1.00 92.62 168 TYR A O 1
ATOM 1263 N N . TYR A 1 169 ? 7.937 8.201 -5.734 1.00 94.62 169 TYR A N 1
ATOM 1264 C CA . TYR A 1 169 ? 7.982 8.012 -7.183 1.00 94.62 169 TYR A CA 1
ATOM 1265 C C . TYR A 1 169 ? 9.438 8.011 -7.618 1.00 94.62 169 TYR A C 1
ATOM 1267 O O . TYR A 1 169 ? 10.097 9.050 -7.643 1.00 94.62 169 TYR A O 1
ATOM 1275 N N . SER A 1 170 ? 9.953 6.823 -7.907 1.00 91.69 170 SER A N 1
ATOM 1276 C CA . SER A 1 170 ? 11.337 6.629 -8.317 1.00 91.69 170 SER A CA 1
ATOM 1277 C C . SER A 1 170 ? 11.474 5.289 -9.019 1.00 91.69 170 SER A C 1
ATOM 1279 O O . SER A 1 170 ? 10.893 4.286 -8.595 1.00 91.69 170 SER A O 1
ATOM 1281 N N . LEU A 1 171 ? 12.249 5.272 -10.102 1.00 91.50 171 LEU A N 1
ATOM 1282 C CA . LEU A 1 171 ? 12.598 4.041 -10.792 1.00 91.50 171 LEU A CA 1
ATOM 1283 C C . LEU A 1 171 ? 13.841 3.430 -10.136 1.00 91.50 171 LEU A C 1
ATOM 1285 O O . LEU A 1 171 ? 14.965 3.816 -10.460 1.00 91.50 171 LEU A O 1
ATOM 1289 N N . GLN A 1 172 ? 13.631 2.464 -9.242 1.00 86.88 172 GLN A N 1
ATOM 1290 C CA . GLN A 1 172 ? 14.702 1.842 -8.460 1.00 86.88 172 GLN A CA 1
ATOM 1291 C C . GLN A 1 172 ? 14.476 0.350 -8.197 1.00 86.88 172 GLN A C 1
ATOM 1293 O O . GLN A 1 172 ? 13.351 -0.161 -8.237 1.00 86.88 172 GLN A O 1
ATOM 1298 N N . LEU A 1 173 ? 15.574 -0.351 -7.925 1.00 87.19 173 LEU A N 1
ATOM 1299 C CA . LEU A 1 173 ? 15.602 -1.726 -7.427 1.00 87.19 173 LEU A CA 1
ATOM 1300 C C . LEU A 1 173 ? 16.755 -1.876 -6.426 1.00 87.19 173 LEU A C 1
ATOM 1302 O O . LEU A 1 173 ? 17.701 -2.641 -6.623 1.00 87.19 173 LEU A O 1
ATOM 1306 N N . ASP A 1 174 ? 16.685 -1.034 -5.403 1.00 85.50 174 ASP A N 1
ATOM 1307 C CA . ASP A 1 174 ? 17.632 -0.957 -4.298 1.00 85.50 174 ASP A CA 1
ATOM 1308 C C . ASP A 1 174 ? 17.451 -2.107 -3.295 1.00 85.50 174 ASP A C 1
ATOM 1310 O O . ASP A 1 174 ? 16.541 -2.933 -3.411 1.00 85.50 174 ASP A O 1
ATOM 1314 N N . GLU A 1 175 ? 18.343 -2.162 -2.306 1.00 85.69 175 GLU A N 1
ATOM 1315 C CA . GLU A 1 175 ? 18.320 -3.168 -1.241 1.00 85.69 175 GLU A CA 1
ATOM 1316 C C . GLU A 1 175 ? 17.007 -3.140 -0.456 1.00 85.69 175 GLU A C 1
ATOM 1318 O O . GLU A 1 175 ? 16.439 -4.196 -0.204 1.00 85.69 175 GLU A O 1
ATOM 1323 N N . THR A 1 176 ? 16.456 -1.958 -0.162 1.00 85.38 176 THR A N 1
ATOM 1324 C CA . THR A 1 176 ? 15.161 -1.818 0.524 1.00 85.38 176 THR A CA 1
ATOM 1325 C C . THR A 1 176 ? 14.019 -2.450 -0.271 1.00 85.38 176 THR A C 1
ATOM 1327 O O . THR A 1 176 ? 13.186 -3.163 0.289 1.00 85.38 176 THR A O 1
ATOM 1330 N N . THR A 1 177 ? 13.976 -2.227 -1.587 1.00 89.12 177 THR A N 1
ATOM 1331 C CA . THR A 1 177 ? 12.976 -2.850 -2.462 1.00 89.12 177 THR A CA 1
ATOM 1332 C C . THR A 1 177 ? 13.165 -4.360 -2.519 1.00 89.12 177 THR A C 1
ATOM 1334 O O . THR A 1 177 ? 12.177 -5.085 -2.474 1.00 89.12 177 THR A O 1
ATOM 1337 N N . ARG A 1 178 ? 14.408 -4.846 -2.607 1.00 89.56 178 ARG A N 1
ATOM 1338 C CA . ARG A 1 178 ? 14.702 -6.288 -2.623 1.00 89.56 178 ARG A CA 1
ATOM 1339 C C . ARG A 1 178 ? 14.292 -6.954 -1.311 1.00 89.56 178 ARG A C 1
ATOM 1341 O O . ARG A 1 178 ? 13.524 -7.903 -1.355 1.00 89.56 178 ARG A O 1
ATOM 1348 N N . ALA A 1 179 ? 14.665 -6.372 -0.174 1.00 88.56 179 ALA A N 1
ATOM 1349 C CA . ALA A 1 179 ? 14.245 -6.836 1.144 1.00 88.56 179 ALA A CA 1
ATOM 1350 C C . ALA A 1 179 ? 12.715 -6.834 1.298 1.00 88.56 179 ALA A C 1
ATOM 1352 O O . ALA A 1 179 ? 12.146 -7.790 1.816 1.00 88.56 179 ALA A O 1
ATOM 1353 N N . SER A 1 180 ? 12.031 -5.807 0.775 1.00 90.31 180 SER A N 1
ATOM 1354 C CA . SER A 1 180 ? 10.562 -5.778 0.756 1.00 90.31 180 SER A CA 1
ATOM 1355 C C . SER A 1 180 ? 9.978 -6.927 -0.078 1.00 90.31 180 SER A C 1
ATOM 1357 O O . SER A 1 180 ? 8.965 -7.502 0.309 1.00 90.31 180 SER A O 1
ATOM 1359 N N . LEU A 1 181 ? 10.591 -7.280 -1.215 1.00 90.94 181 LEU A N 1
ATOM 1360 C CA . LEU A 1 181 ? 10.152 -8.411 -2.043 1.00 90.94 181 LEU A CA 1
ATOM 1361 C C . LEU A 1 181 ? 10.361 -9.753 -1.345 1.00 90.94 181 LEU A C 1
ATOM 1363 O O . LEU A 1 181 ? 9.443 -10.572 -1.359 1.00 90.94 181 LEU A O 1
ATOM 1367 N N . ASP A 1 182 ? 11.518 -9.946 -0.714 1.00 89.31 182 ASP A N 1
ATOM 1368 C CA . ASP A 1 182 ? 11.824 -11.153 0.054 1.00 89.31 182 ASP A CA 1
ATOM 1369 C C . ASP A 1 182 ? 10.831 -11.310 1.214 1.00 89.31 182 ASP A C 1
ATOM 1371 O O . ASP A 1 182 ? 10.159 -12.334 1.320 1.00 89.31 182 ASP A O 1
ATOM 1375 N N . GLY A 1 183 ? 10.611 -10.247 1.996 1.00 87.88 183 GLY A N 1
ATOM 1376 C CA . GLY A 1 183 ? 9.647 -10.255 3.098 1.00 87.88 183 GLY A CA 1
ATOM 1377 C C . GLY A 1 183 ? 8.200 -10.495 2.649 1.00 87.88 183 GLY A C 1
ATOM 1378 O O . GLY A 1 183 ? 7.442 -11.185 3.334 1.00 87.88 183 GLY A O 1
ATOM 1379 N N . ILE A 1 184 ? 7.797 -9.972 1.483 1.00 88.94 184 ILE A N 1
ATOM 1380 C CA . ILE A 1 184 ? 6.485 -10.276 0.888 1.00 88.94 184 ILE A CA 1
ATOM 1381 C C . ILE A 1 184 ? 6.410 -11.750 0.472 1.00 88.94 184 ILE A C 1
ATOM 1383 O O . ILE A 1 184 ? 5.384 -12.384 0.715 1.00 88.94 184 ILE A O 1
ATOM 1387 N N . ALA A 1 185 ? 7.455 -12.302 -0.146 1.00 90.44 185 ALA A N 1
ATOM 1388 C CA . ALA A 1 185 ? 7.476 -13.698 -0.572 1.00 90.44 185 ALA A CA 1
ATOM 1389 C C . ALA A 1 185 ? 7.415 -14.658 0.624 1.00 90.44 185 ALA A C 1
ATOM 1391 O O . ALA A 1 185 ? 6.565 -15.548 0.630 1.00 90.44 185 ALA A O 1
ATOM 1392 N N . ASP A 1 186 ? 8.226 -14.424 1.658 1.00 88.62 186 ASP A N 1
ATOM 1393 C CA . ASP A 1 186 ? 8.194 -15.174 2.919 1.00 88.62 186 ASP A CA 1
ATOM 1394 C C . ASP A 1 186 ? 6.805 -15.130 3.554 1.00 88.62 186 ASP A C 1
ATOM 1396 O O . ASP A 1 186 ? 6.252 -16.151 3.969 1.00 88.62 186 ASP A O 1
ATOM 1400 N N . PHE A 1 187 ? 6.207 -13.937 3.593 1.00 84.69 187 PHE A N 1
ATOM 1401 C CA . PHE A 1 187 ? 4.859 -13.764 4.106 1.00 84.69 187 PHE A CA 1
ATOM 1402 C C . PHE A 1 187 ? 3.837 -14.579 3.305 1.00 84.69 187 PHE A C 1
ATOM 1404 O O . PHE A 1 187 ? 2.996 -15.240 3.905 1.00 84.69 187 PHE A O 1
ATOM 1411 N N . LEU A 1 188 ? 3.899 -14.559 1.972 1.00 87.81 188 LEU A N 1
ATOM 1412 C CA . LEU A 1 188 ? 2.972 -15.315 1.127 1.00 87.81 188 LEU A CA 1
ATOM 1413 C C . LEU A 1 188 ? 3.150 -16.833 1.276 1.00 87.81 188 LEU A C 1
ATOM 1415 O O . LEU A 1 188 ? 2.146 -17.543 1.301 1.00 87.81 188 LEU A O 1
ATOM 1419 N N . VAL A 1 189 ? 4.381 -17.326 1.441 1.00 90.50 189 VAL A N 1
ATOM 1420 C CA . VAL A 1 189 ? 4.649 -18.739 1.768 1.00 90.50 189 VAL A CA 1
ATOM 1421 C C . VAL A 1 189 ? 4.038 -19.103 3.120 1.00 90.50 189 VAL A C 1
ATOM 1423 O O . VAL A 1 189 ? 3.311 -20.084 3.227 1.00 90.50 189 VAL A O 1
ATOM 1426 N N . ALA A 1 190 ? 4.233 -18.270 4.144 1.00 85.38 190 ALA A N 1
ATOM 1427 C CA . ALA A 1 190 ? 3.652 -18.483 5.472 1.00 85.38 190 ALA A CA 1
ATOM 1428 C C . ALA A 1 190 ? 2.112 -18.383 5.510 1.00 85.38 190 ALA A C 1
ATOM 1430 O O . ALA A 1 190 ? 1.506 -18.638 6.551 1.00 85.38 190 ALA A O 1
ATOM 1431 N N . GLN A 1 191 ? 1.474 -17.937 4.426 1.00 82.75 191 GLN A N 1
ATOM 1432 C CA . GLN A 1 191 ? 0.018 -17.902 4.258 1.00 82.75 191 GLN A CA 1
ATOM 1433 C C . GLN A 1 191 ? -0.486 -18.967 3.270 1.00 82.75 191 GLN A C 1
ATOM 1435 O O . GLN A 1 191 ? -1.632 -18.873 2.832 1.00 82.75 191 GLN A O 1
ATOM 1440 N N . ASP A 1 192 ? 0.357 -19.935 2.890 1.00 88.12 192 ASP A N 1
ATOM 1441 C CA . ASP A 1 192 ? 0.062 -20.983 1.903 1.00 88.12 192 ASP A CA 1
ATOM 1442 C C . ASP A 1 192 ? -0.392 -20.423 0.536 1.00 88.12 192 ASP A C 1
ATOM 1444 O O . ASP A 1 192 ? -1.121 -21.064 -0.221 1.00 88.12 192 ASP A O 1
ATOM 1448 N N . MET A 1 193 ? 0.021 -19.191 0.210 1.00 86.56 193 MET A N 1
ATOM 1449 C CA . MET A 1 193 ? -0.275 -18.534 -1.070 1.00 86.56 193 MET A CA 1
ATOM 1450 C C . MET A 1 193 ? 0.809 -18.779 -2.126 1.00 86.56 193 MET A C 1
ATOM 1452 O O . MET A 1 193 ? 0.566 -18.554 -3.312 1.00 86.56 193 MET A O 1
ATOM 1456 N N . LEU A 1 194 ? 1.999 -19.203 -1.700 1.00 89.75 194 LEU A N 1
ATOM 1457 C CA . LEU A 1 194 ? 3.108 -19.629 -2.548 1.00 89.75 194 LEU A CA 1
ATOM 1458 C C . LEU A 1 194 ? 3.696 -20.923 -1.988 1.00 89.75 194 LEU A C 1
ATOM 1460 O O . LEU A 1 194 ? 3.858 -21.046 -0.778 1.00 89.75 194 LEU A O 1
ATOM 1464 N N . ASP A 1 195 ? 4.089 -21.840 -2.872 1.00 92.56 195 ASP A N 1
ATOM 1465 C CA . ASP A 1 195 ? 4.735 -23.096 -2.468 1.00 92.56 195 ASP A CA 1
ATOM 1466 C C . ASP A 1 195 ? 6.141 -22.864 -1.887 1.00 92.56 195 ASP A C 1
ATOM 1468 O O . ASP A 1 195 ? 6.584 -23.571 -0.984 1.00 92.56 195 ASP A O 1
ATOM 1472 N N . ALA A 1 196 ? 6.865 -21.880 -2.428 1.00 93.31 196 ALA A N 1
ATOM 1473 C CA . ALA A 1 196 ? 8.206 -21.500 -2.003 1.00 93.31 196 ALA A CA 1
ATOM 1474 C C . ALA A 1 196 ? 8.525 -20.055 -2.414 1.00 93.31 196 ALA A C 1
ATOM 1476 O O . ALA A 1 196 ? 7.906 -19.497 -3.326 1.00 93.31 196 ALA A O 1
ATOM 1477 N N . VAL A 1 197 ? 9.532 -19.467 -1.764 1.00 91.00 197 VAL A N 1
ATOM 1478 C CA . VAL A 1 197 ? 10.071 -18.151 -2.127 1.00 91.00 197 VAL A CA 1
ATOM 1479 C C . VAL A 1 197 ? 10.653 -18.212 -3.548 1.00 91.00 197 VAL A C 1
ATOM 1481 O O . VAL A 1 197 ? 11.479 -19.088 -3.823 1.00 91.00 197 VAL A O 1
ATOM 1484 N N . PRO A 1 198 ? 10.252 -17.313 -4.469 1.00 89.75 198 PRO A N 1
ATOM 1485 C CA . PRO A 1 198 ? 10.815 -17.273 -5.813 1.00 89.75 198 PRO A CA 1
ATOM 1486 C C . PRO A 1 198 ? 12.303 -16.916 -5.811 1.00 89.75 198 PRO A C 1
ATOM 1488 O O . PRO A 1 198 ? 12.749 -16.050 -5.062 1.00 89.75 198 PRO A O 1
ATOM 1491 N N . ASP A 1 199 ? 13.066 -17.504 -6.733 1.00 89.00 199 ASP A N 1
ATOM 1492 C CA . ASP A 1 199 ? 14.437 -17.068 -6.997 1.00 89.00 199 ASP A CA 1
ATOM 1493 C C . ASP A 1 199 ? 14.423 -15.740 -7.772 1.00 89.00 199 ASP A C 1
ATOM 1495 O O . ASP A 1 199 ? 14.449 -15.701 -9.008 1.00 89.00 199 ASP A O 1
ATOM 1499 N N . PHE A 1 200 ? 14.368 -14.629 -7.035 1.00 86.56 200 PHE A N 1
ATOM 1500 C CA . PHE A 1 200 ? 14.338 -13.291 -7.617 1.00 86.56 200 PHE A CA 1
ATOM 1501 C C . PHE A 1 200 ? 15.582 -12.967 -8.451 1.00 86.56 200 PHE A C 1
ATOM 1503 O O . PHE A 1 200 ? 15.488 -12.135 -9.353 1.00 86.56 200 PHE A O 1
ATOM 1510 N N . SER A 1 201 ? 16.717 -13.646 -8.240 1.00 81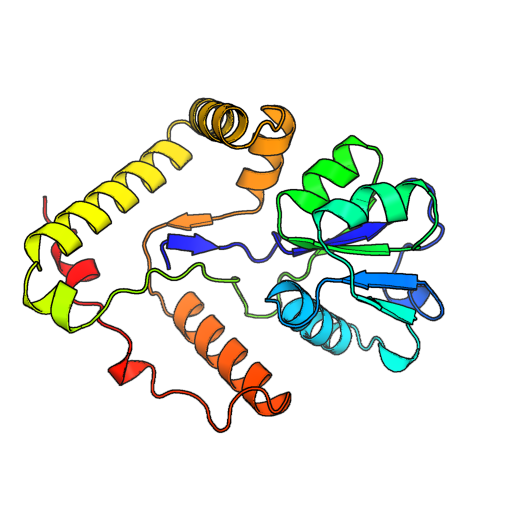.31 201 SER A N 1
ATOM 1511 C CA . SER A 1 201 ? 17.918 -13.445 -9.065 1.00 81.31 201 SER A CA 1
ATOM 1512 C C . SER A 1 201 ? 17.708 -13.850 -10.530 1.00 81.31 201 SER A C 1
ATOM 1514 O O . SER A 1 201 ? 18.371 -13.317 -11.416 1.00 81.31 201 SER A O 1
ATOM 1516 N N . ARG A 1 202 ? 16.748 -14.745 -10.795 1.00 83.88 202 ARG A N 1
ATOM 1517 C CA . ARG A 1 202 ? 16.376 -15.201 -12.145 1.00 83.88 202 ARG A CA 1
ATOM 1518 C C . ARG A 1 202 ? 15.226 -14.415 -12.765 1.00 83.88 202 ARG A C 1
ATOM 1520 O O . ARG A 1 202 ? 15.009 -14.508 -13.969 1.00 83.88 202 ARG A O 1
ATOM 1527 N N . LEU A 1 203 ? 14.466 -13.694 -11.945 1.00 83.88 203 LEU A N 1
ATOM 1528 C CA . LEU A 1 203 ? 13.279 -12.944 -12.367 1.00 83.88 203 LEU A CA 1
ATOM 1529 C C . LEU A 1 203 ? 13.559 -11.449 -12.544 1.00 83.88 203 LEU A C 1
ATOM 1531 O O . LEU A 1 203 ? 12.770 -10.739 -13.166 1.00 83.88 203 LEU A O 1
ATOM 1535 N N . ILE A 1 204 ? 14.663 -10.966 -11.978 1.00 85.31 204 ILE A N 1
ATOM 1536 C CA . ILE A 1 204 ? 15.074 -9.570 -12.028 1.00 85.31 204 ILE A CA 1
ATOM 1537 C C . ILE A 1 204 ? 16.114 -9.378 -13.128 1.00 85.31 204 ILE A C 1
ATOM 1539 O O . ILE A 1 204 ? 17.212 -9.922 -13.057 1.00 85.31 204 ILE A O 1
ATOM 1543 N N . ASP A 1 205 ? 15.795 -8.503 -14.077 1.00 81.44 205 ASP A N 1
ATOM 1544 C CA . ASP A 1 205 ? 16.765 -7.923 -14.999 1.00 81.44 205 ASP A CA 1
ATOM 1545 C C . ASP A 1 205 ? 16.973 -6.442 -14.647 1.00 81.44 205 ASP A C 1
ATOM 1547 O O . ASP A 1 205 ? 16.088 -5.605 -14.841 1.00 81.44 205 ASP A O 1
ATOM 1551 N N . ASP A 1 206 ? 18.140 -6.117 -14.084 1.00 80.38 206 ASP A N 1
ATOM 1552 C CA . ASP A 1 206 ? 18.512 -4.747 -13.719 1.00 80.38 206 ASP A CA 1
ATOM 1553 C C . ASP A 1 206 ? 19.421 -4.060 -14.753 1.00 80.38 206 ASP A C 1
ATOM 1555 O O . ASP A 1 206 ? 19.782 -2.890 -14.572 1.00 80.38 206 ASP A O 1
ATOM 1559 N N . SER A 1 207 ? 19.749 -4.730 -15.864 1.00 80.25 207 SER A N 1
ATOM 1560 C CA . SER A 1 207 ? 20.644 -4.198 -16.902 1.00 80.25 207 SER A CA 1
ATOM 1561 C C . SER A 1 207 ? 20.103 -2.892 -17.494 1.00 80.25 207 SER A C 1
ATOM 1563 O O . SER A 1 207 ? 20.823 -1.898 -17.631 1.00 80.25 207 SER A O 1
ATOM 1565 N N . PHE A 1 208 ? 18.789 -2.834 -17.711 1.00 77.75 208 PHE A N 1
ATOM 1566 C CA . PHE A 1 208 ? 18.090 -1.658 -18.220 1.00 77.75 208 PHE A CA 1
ATOM 1567 C C . PHE A 1 208 ? 18.072 -0.472 -17.245 1.00 77.75 208 PHE A C 1
ATOM 1569 O O . PHE A 1 208 ? 17.906 0.677 -17.664 1.00 77.75 208 PHE A O 1
ATOM 1576 N N . LEU A 1 209 ? 18.271 -0.712 -15.945 1.00 74.44 209 LEU A N 1
ATOM 1577 C CA . LEU A 1 209 ? 18.387 0.364 -14.961 1.00 74.44 209 LEU A CA 1
ATOM 1578 C C . LEU A 1 209 ? 19.780 1.001 -14.998 1.00 74.44 209 LEU A C 1
ATOM 1580 O O . LEU A 1 209 ? 19.883 2.219 -14.847 1.00 74.44 209 LEU A O 1
ATOM 1584 N N . ARG A 1 210 ? 20.831 0.221 -15.272 1.00 67.62 210 ARG A N 1
ATOM 1585 C CA . ARG A 1 210 ? 22.224 0.698 -15.315 1.00 67.62 210 ARG A CA 1
ATOM 1586 C C . ARG A 1 210 ? 22.537 1.515 -16.574 1.00 67.62 210 ARG A C 1
ATOM 1588 O O . ARG A 1 210 ? 23.319 2.458 -16.514 1.00 67.62 210 ARG A O 1
ATOM 1595 N N . HIS A 1 211 ? 21.894 1.208 -17.702 1.00 52.66 211 HIS A N 1
ATOM 1596 C CA . HIS A 1 211 ? 22.176 1.859 -18.990 1.00 52.66 211 HIS A CA 1
ATOM 1597 C C . HIS A 1 211 ? 21.562 3.251 -19.188 1.00 52.66 211 HIS A C 1
ATOM 1599 O O . HIS A 1 211 ? 21.875 3.913 -20.173 1.00 52.66 211 HIS A O 1
ATOM 1605 N N . GLY A 1 212 ? 20.715 3.730 -18.276 1.00 45.31 212 GLY A N 1
ATOM 1606 C CA . GLY A 1 212 ? 20.103 5.060 -18.402 1.00 45.31 212 GLY A CA 1
ATOM 1607 C C . GLY A 1 212 ? 20.619 6.104 -17.411 1.00 45.31 212 GLY A C 1
ATOM 1608 O O . GLY A 1 212 ? 19.899 7.065 -17.162 1.00 45.31 212 GLY A O 1
ATOM 1609 N N . SER A 1 213 ? 21.808 5.894 -16.837 1.00 41.12 213 SER A N 1
ATOM 1610 C CA . SER A 1 213 ? 22.520 6.872 -15.993 1.00 41.12 213 SER A CA 1
ATOM 1611 C C . SER A 1 213 ? 23.502 7.748 -16.785 1.00 41.12 213 SER A C 1
ATOM 1613 O O . SER A 1 213 ? 24.034 8.705 -16.239 1.00 41.12 213 SER A O 1
ATOM 1615 N N . ASN A 1 214 ? 23.734 7.430 -18.065 1.00 31.17 214 ASN A N 1
ATOM 1616 C CA . ASN A 1 214 ? 24.606 8.179 -18.971 1.00 31.17 214 ASN A CA 1
ATOM 1617 C C . ASN A 1 214 ? 23.805 8.672 -20.184 1.00 31.17 214 ASN A C 1
ATOM 1619 O O . ASN A 1 214 ? 23.795 8.012 -21.223 1.00 31.17 214 ASN A O 1
ATOM 1623 N N . SER A 1 215 ? 23.120 9.806 -20.038 1.00 34.78 215 SER A N 1
ATOM 1624 C CA . SER A 1 215 ? 22.771 10.738 -21.127 1.00 34.78 215 SER A CA 1
ATOM 1625 C C . SER A 1 215 ? 22.061 11.951 -20.554 1.00 34.78 215 SER A C 1
ATOM 1627 O O . SER A 1 215 ? 20.969 11.716 -19.984 1.00 34.78 215 SER A O 1
#

Secondary structure (DSSP, 8-state):
--BB-TTSEEEEE-TT-S--SGGGGTT-EEEE-TTSHHHHHHHHHHHHTT--GGGSEEEE--HHHHHHHHHTTS-SEEEEETTHHHHHHHTT-EEEEES-SSS----B-----HHHHHH-HHHHHHHHHHHHHHHHHHHH-HHHHHHHHHHHH---HHHHHHHHHT-B------HHHHHHHHHHHHHHHTTTS-SS---HHHH---HHHHTTS--

Foldseek 3Di:
DQKFFQQQKFKKFAQPAPQQALQSQQQFEEEEAPPDPQVLLVVLVCVVVVNDCVRHNYDHDDLVCQLVCRVVVVGGMYIDGPLSRLVSVVVRIDTNDGSGPSLARGDDDDADDPVCCVVCVVVVLVVVVVSQVLLVCCVVPVQVNLVVVCVVVVHPSSSSSVSCVRMHGHDDDDPSNVSNLQVVQVSCCVVVNDVHRDPVVVRDDCVSVVVPPPD

pLDDT: mean 92.55, std 9.36, range [31.17, 98.81]